Protein AF-A0AB39V182-F1 (afdb_monomer_lite)

Secondary structure (DSSP, 8-state):
-PPPS-----B-S-EEEEEETTEEEEEPPBSHHHHHHHHHTTS-HHHHHHHHHHHHHHHHHHHHHHHHHHHHHHHHHHHHHHHHHTSSS-GGG-HHHHHHHHHHHHHHHHHHT-B-TTS-HHHHHHHHHHHTSHHHHHHHHHHHHTTS---THHHHHHHHHHHHHHHHHHHHHHHHHTB-TTT--BB--HHHHHHHHHHHHHHHHHHHHHHHHHHHHHH--

Structure (mmCIF, N/CA/C/O backbone):
data_AF-A0AB39V182-F1
#
_entry.id   AF-A0AB39V182-F1
#
loop_
_atom_site.group_PDB
_atom_site.id
_atom_site.type_symbol
_atom_site.label_atom_id
_atom_site.label_alt_id
_atom_site.label_comp_id
_atom_site.label_asym_id
_atom_site.label_entity_id
_atom_site.label_seq_id
_atom_site.pdbx_PDB_ins_code
_atom_site.Cartn_x
_atom_site.Cartn_y
_atom_site.Cartn_z
_atom_site.occupancy
_atom_site.B_iso_or_equiv
_atom_site.auth_seq_id
_atom_site.auth_comp_id
_atom_site.auth_asym_id
_atom_site.auth_atom_id
_atom_site.pdbx_PDB_model_num
ATOM 1 N N . MET A 1 1 ? -32.550 -13.165 37.105 1.00 46.97 1 MET A N 1
ATOM 2 C CA . MET A 1 1 ? -31.878 -12.948 35.801 1.00 46.97 1 MET A CA 1
ATOM 3 C C . MET A 1 1 ? -31.467 -11.484 35.694 1.00 46.97 1 MET A C 1
ATOM 5 O O . MET A 1 1 ? -32.313 -10.627 35.919 1.00 46.97 1 MET A O 1
ATOM 9 N N . LYS A 1 2 ? -30.192 -11.169 35.420 1.00 60.31 2 LYS A N 1
ATOM 10 C CA . LYS A 1 2 ? -29.789 -9.779 35.131 1.00 60.31 2 LYS A CA 1
ATOM 11 C C . LYS A 1 2 ? -30.464 -9.359 33.819 1.00 60.31 2 LYS A C 1
ATOM 13 O O . LYS A 1 2 ? -30.220 -9.988 32.796 1.00 60.31 2 LYS A O 1
ATOM 18 N N . LYS A 1 3 ? -31.340 -8.349 33.864 1.00 80.19 3 LYS A N 1
ATOM 19 C CA . LYS A 1 3 ? -31.967 -7.769 32.665 1.00 80.19 3 LYS A CA 1
ATOM 20 C C . LYS A 1 3 ? -30.887 -7.153 31.767 1.00 80.19 3 LYS A C 1
ATOM 22 O O . LYS A 1 3 ? -29.940 -6.552 32.281 1.00 80.19 3 LYS A O 1
ATOM 27 N N . ALA A 1 4 ? -31.036 -7.299 30.449 1.00 78.31 4 ALA A N 1
ATOM 28 C CA . ALA A 1 4 ? -30.226 -6.568 29.478 1.00 78.31 4 ALA A CA 1
ATOM 29 C C . ALA A 1 4 ? -30.393 -5.059 29.718 1.00 78.31 4 ALA A C 1
ATOM 31 O O . ALA A 1 4 ? -31.512 -4.596 29.939 1.00 78.31 4 ALA A O 1
ATOM 32 N N . ARG A 1 5 ? -29.283 -4.310 29.731 1.00 85.25 5 ARG A N 1
ATOM 33 C CA . ARG A 1 5 ? -29.318 -2.855 29.964 1.00 85.25 5 ARG A CA 1
ATOM 34 C C . ARG A 1 5 ? -29.591 -2.054 28.692 1.00 85.25 5 ARG A C 1
ATOM 36 O O . ARG A 1 5 ? -30.197 -0.997 28.785 1.00 85.25 5 ARG A O 1
ATOM 43 N N . ALA A 1 6 ? -29.203 -2.593 27.538 1.00 88.88 6 ALA A N 1
ATOM 44 C CA . ALA A 1 6 ? -29.490 -2.055 26.216 1.00 88.88 6 ALA A CA 1
ATOM 45 C C . ALA A 1 6 ? -29.483 -3.189 25.176 1.00 88.88 6 ALA A C 1
ATOM 47 O O . ALA A 1 6 ? -28.882 -4.241 25.408 1.00 88.88 6 ALA A O 1
ATOM 48 N N . ILE A 1 7 ? -30.157 -2.975 24.043 1.00 90.25 7 ILE A N 1
ATOM 49 C CA . ILE A 1 7 ? -30.186 -3.893 22.898 1.00 90.25 7 ILE A CA 1
ATOM 50 C C . ILE A 1 7 ? -29.790 -3.090 21.661 1.00 90.25 7 ILE A C 1
ATOM 52 O O . ILE A 1 7 ? -30.497 -2.160 21.285 1.00 90.25 7 ILE A O 1
ATOM 56 N N . VAL A 1 8 ? -28.685 -3.474 21.022 1.00 91.75 8 VAL A N 1
ATOM 57 C CA . VAL A 1 8 ? -28.223 -2.888 19.758 1.00 91.75 8 VAL A CA 1
ATOM 58 C C . VAL A 1 8 ? -28.256 -3.972 18.690 1.00 91.75 8 VAL A C 1
ATOM 60 O O . VAL A 1 8 ? -27.752 -5.076 18.900 1.00 91.75 8 VAL A O 1
ATOM 63 N N . ARG A 1 9 ? -28.873 -3.681 17.540 1.00 91.06 9 ARG A N 1
ATOM 64 C CA . ARG A 1 9 ? -28.898 -4.610 16.403 1.00 91.06 9 ARG A CA 1
ATOM 65 C C . ARG A 1 9 ? -27.584 -4.501 15.640 1.00 91.06 9 ARG A C 1
ATOM 67 O O . ARG A 1 9 ? -27.285 -3.442 15.096 1.00 91.06 9 ARG A O 1
ATOM 74 N N . VAL A 1 10 ? -26.842 -5.602 15.557 1.00 92.19 10 VAL A N 1
ATOM 75 C CA . VAL A 1 10 ? -25.534 -5.648 14.894 1.00 92.19 10 VAL A CA 1
ATOM 76 C C . VAL A 1 10 ? -25.562 -6.604 13.714 1.00 92.19 10 VAL A C 1
ATOM 78 O O . VAL A 1 10 ? -26.177 -7.666 13.778 1.00 92.19 10 VAL A O 1
ATOM 81 N N . ARG A 1 11 ? -24.866 -6.215 12.647 1.00 91.69 11 ARG A N 1
ATOM 82 C CA . A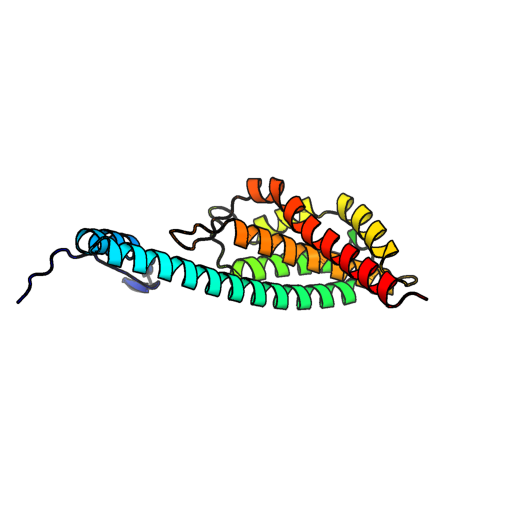RG A 1 11 ? -24.525 -7.067 11.512 1.00 91.69 11 ARG A CA 1
ATOM 83 C C . ARG A 1 11 ? -23.025 -6.964 11.276 1.00 91.69 11 ARG A C 1
ATOM 85 O O . ARG A 1 11 ? -22.531 -5.877 10.987 1.00 91.69 11 ARG A O 1
ATOM 92 N N . SER A 1 12 ? -22.319 -8.078 11.424 1.00 83.00 12 SER A N 1
ATOM 93 C CA . SER A 1 12 ? -20.852 -8.102 11.350 1.00 83.00 12 SER A CA 1
ATOM 94 C C . SER A 1 12 ? -20.307 -8.326 9.940 1.00 83.00 12 SER A C 1
ATOM 96 O O . SER A 1 12 ? -19.165 -7.970 9.679 1.00 83.00 12 SER A O 1
ATOM 98 N N . VAL A 1 13 ? -21.104 -8.904 9.040 1.00 85.69 13 VAL A N 1
ATOM 99 C CA . VAL A 1 13 ? -20.715 -9.233 7.660 1.00 85.69 13 VAL A CA 1
ATOM 100 C C . VAL A 1 13 ? -21.790 -8.771 6.682 1.00 85.69 13 VAL A C 1
ATOM 102 O O . VAL A 1 13 ? -22.934 -8.551 7.079 1.00 85.69 13 VAL A O 1
ATOM 105 N N . GLU A 1 14 ? -21.423 -8.591 5.416 1.00 86.19 14 GLU A N 1
ATOM 106 C CA . GLU A 1 14 ? -22.413 -8.388 4.359 1.00 86.19 14 GLU A CA 1
ATOM 107 C C . GLU A 1 14 ? -23.328 -9.610 4.260 1.00 86.19 14 GLU A C 1
ATOM 109 O O . GLU A 1 14 ? -22.876 -10.749 4.373 1.00 86.19 14 GLU A O 1
ATOM 114 N N . GLU A 1 15 ? -24.621 -9.369 4.072 1.00 85.06 15 GLU A N 1
ATOM 115 C CA . GLU A 1 15 ? -25.618 -10.430 3.953 1.00 85.06 15 GLU A CA 1
ATOM 116 C C . GLU A 1 15 ? -26.446 -10.197 2.693 1.00 85.06 15 GLU A C 1
ATOM 118 O O . GLU A 1 15 ? -26.964 -9.098 2.480 1.00 85.06 15 GLU A O 1
ATOM 123 N N . LEU A 1 16 ? -26.547 -11.230 1.861 1.00 86.62 16 LEU A N 1
ATOM 124 C CA . LEU A 1 16 ? -27.407 -11.243 0.686 1.00 86.62 16 LEU A CA 1
ATOM 125 C C . LEU A 1 16 ? -28.753 -11.822 1.090 1.00 86.62 16 LEU A C 1
ATOM 127 O O . LEU A 1 16 ? -28.821 -12.977 1.508 1.00 86.62 16 LEU A O 1
ATOM 131 N N . ILE A 1 17 ? -29.807 -11.026 0.956 1.00 88.88 17 ILE A N 1
ATOM 132 C CA . ILE A 1 17 ? -31.167 -11.472 1.250 1.00 88.88 17 ILE A CA 1
ATOM 133 C C . ILE A 1 17 ? -31.994 -11.365 -0.021 1.00 88.88 17 ILE A C 1
ATOM 135 O O . ILE A 1 17 ? -32.004 -10.321 -0.671 1.00 88.88 17 ILE A O 1
ATOM 139 N N . GLU A 1 18 ? -32.666 -12.454 -0.372 1.00 86.12 18 GLU A N 1
ATOM 140 C CA . GLU A 1 18 ? -33.676 -12.465 -1.424 1.00 86.12 18 GLU A CA 1
ATOM 141 C C . GLU A 1 18 ? -34.986 -11.940 -0.830 1.00 86.12 18 GLU A C 1
ATOM 143 O O . GLU A 1 18 ? -35.470 -12.466 0.175 1.00 86.12 18 GLU A O 1
ATOM 148 N N . ILE A 1 19 ? -35.481 -10.833 -1.380 1.00 86.44 19 ILE A N 1
ATOM 149 C CA . ILE A 1 19 ? -36.689 -10.143 -0.902 1.00 86.44 19 ILE A CA 1
ATOM 150 C C . ILE A 1 19 ? -37.919 -10.476 -1.751 1.00 86.44 19 ILE A C 1
ATOM 152 O O . ILE A 1 19 ? -39.028 -10.415 -1.228 1.00 86.44 19 ILE A O 1
ATOM 156 N N . ASP A 1 20 ? -37.709 -10.864 -3.011 1.00 87.56 20 ASP A N 1
ATOM 157 C CA . ASP A 1 20 ? -38.719 -11.358 -3.951 1.00 87.56 20 ASP A CA 1
ATOM 158 C C . ASP A 1 20 ? -38.042 -12.268 -4.998 1.00 87.56 20 ASP A C 1
ATOM 160 O O . ASP A 1 20 ? -36.808 -12.321 -5.044 1.00 87.56 20 ASP A O 1
ATOM 164 N N . GLU A 1 21 ? -38.810 -12.976 -5.833 1.00 82.50 21 GLU A N 1
ATOM 165 C CA . GLU A 1 21 ? -38.279 -13.873 -6.876 1.00 82.50 21 GLU A CA 1
ATOM 166 C C . GLU A 1 21 ? -37.256 -13.155 -7.773 1.00 82.50 21 GLU A C 1
ATOM 168 O O . GLU A 1 21 ? -37.592 -12.347 -8.640 1.00 82.50 21 GLU A O 1
ATOM 173 N N . GLY A 1 22 ? -35.973 -13.473 -7.576 1.00 78.50 22 GLY A N 1
ATOM 174 C CA . GLY A 1 22 ? -34.869 -12.897 -8.345 1.00 78.50 22 GLY A CA 1
ATOM 175 C C . GLY A 1 22 ? -34.378 -11.522 -7.875 1.00 78.50 22 GLY A C 1
ATOM 176 O O . GLY A 1 22 ? -33.357 -11.055 -8.390 1.00 78.50 22 GLY A O 1
ATOM 177 N N . GLU A 1 23 ? -35.010 -10.893 -6.879 1.00 84.25 23 GLU A N 1
ATOM 178 C CA . GLU A 1 23 ? -34.560 -9.617 -6.314 1.00 84.25 23 GLU A CA 1
ATOM 179 C C . GLU A 1 23 ? -33.754 -9.835 -5.026 1.00 84.25 23 GLU A C 1
ATOM 181 O O . GLU A 1 23 ? -34.262 -10.260 -3.985 1.00 84.25 23 GLU A O 1
ATOM 186 N N . ARG A 1 24 ? -32.453 -9.527 -5.095 1.00 85.75 24 ARG A N 1
ATOM 187 C CA . ARG A 1 24 ? -31.512 -9.675 -3.977 1.00 85.75 24 ARG A CA 1
ATOM 188 C C . ARG A 1 24 ? -31.016 -8.323 -3.499 1.00 85.75 24 ARG A C 1
ATOM 190 O O . ARG A 1 24 ? -30.520 -7.520 -4.285 1.00 85.75 24 ARG A O 1
ATOM 197 N N . VAL A 1 25 ? -31.053 -8.118 -2.188 1.00 87.81 25 VAL A N 1
ATOM 198 C CA . VAL A 1 25 ? -30.520 -6.924 -1.531 1.00 87.81 25 VAL A CA 1
ATOM 199 C C . VAL A 1 25 ? -29.265 -7.278 -0.742 1.00 87.81 25 VAL A C 1
ATOM 201 O O . VAL A 1 25 ? -29.252 -8.218 0.054 1.00 87.81 25 VAL A O 1
ATOM 204 N N . VAL A 1 26 ? -28.210 -6.484 -0.943 1.00 87.69 26 VAL A N 1
ATOM 205 C CA . VAL A 1 26 ? -26.989 -6.526 -0.131 1.00 87.69 26 VAL A CA 1
ATOM 206 C C . VAL A 1 26 ? -27.198 -5.660 1.102 1.00 87.69 26 VAL A C 1
ATOM 208 O O . VAL A 1 26 ? -27.330 -4.437 1.016 1.00 87.69 26 VAL A O 1
ATOM 211 N N . LEU A 1 27 ? -27.182 -6.279 2.273 1.00 87.12 27 LEU A N 1
ATOM 212 C CA . LEU A 1 27 ? -27.232 -5.563 3.534 1.00 87.12 27 LEU A CA 1
ATOM 213 C C . LEU A 1 27 ? -25.826 -5.402 4.111 1.00 87.12 27 LEU A C 1
ATOM 215 O O . LEU A 1 27 ? -25.172 -6.375 4.483 1.00 87.12 27 LEU A O 1
ATOM 219 N N . LYS A 1 28 ? -25.385 -4.145 4.220 1.00 86.44 28 LYS A N 1
ATOM 220 C CA . LYS A 1 28 ? -24.055 -3.776 4.722 1.00 86.44 28 LYS A CA 1
ATOM 221 C C . LYS A 1 28 ? -23.913 -4.001 6.239 1.00 86.44 28 LYS A C 1
ATOM 223 O O . LYS A 1 28 ? -24.912 -3.877 6.967 1.00 86.44 28 LYS A O 1
ATOM 228 N N . PRO A 1 29 ? -22.692 -4.288 6.736 1.00 88.06 29 PRO A N 1
ATOM 229 C CA . PRO A 1 29 ? -22.386 -4.321 8.163 1.00 88.06 29 PRO A CA 1
ATOM 230 C C . PRO A 1 29 ? -22.851 -3.050 8.881 1.00 88.06 29 PRO A C 1
ATOM 232 O O . PRO A 1 29 ? -22.779 -1.954 8.326 1.00 88.06 29 PRO A O 1
ATOM 235 N N . LYS A 1 30 ? -23.346 -3.188 10.115 1.00 89.69 30 LYS A N 1
ATOM 236 C CA . LYS A 1 30 ? -23.815 -2.053 10.927 1.00 89.69 30 LYS A CA 1
ATOM 237 C C . LYS A 1 30 ? -23.838 -2.362 12.420 1.00 89.69 30 LYS A C 1
ATOM 239 O O . LYS A 1 30 ? -23.878 -3.523 12.821 1.00 89.69 30 LYS A O 1
ATOM 244 N N . GLY A 1 31 ? -23.892 -1.316 13.243 1.00 88.88 31 GLY A N 1
ATOM 245 C CA . GLY A 1 31 ? -24.218 -1.404 14.673 1.00 88.88 31 GLY A CA 1
ATOM 246 C C . GLY A 1 31 ? -23.076 -1.832 15.599 1.00 88.88 31 GLY A C 1
ATOM 247 O O . GLY A 1 31 ? -23.236 -1.759 16.812 1.00 88.88 31 GLY A O 1
ATOM 248 N N . ALA A 1 32 ? -21.917 -2.244 15.073 1.00 88.62 32 ALA A N 1
ATOM 249 C CA . ALA A 1 32 ? -20.774 -2.642 15.901 1.00 88.62 32 ALA A CA 1
ATOM 250 C C . ALA A 1 32 ? -20.209 -1.470 16.726 1.00 88.62 32 ALA A C 1
ATOM 252 O O . ALA A 1 32 ? -19.952 -1.624 17.919 1.00 88.62 32 ALA A O 1
ATOM 253 N N . GLU A 1 33 ? -20.074 -0.288 16.116 1.00 87.19 33 GLU A N 1
ATOM 254 C CA . GLU A 1 33 ? -19.635 0.924 16.819 1.00 87.19 33 GLU A CA 1
ATOM 255 C C . GLU A 1 33 ? -20.651 1.353 17.887 1.00 87.19 33 GLU A C 1
ATOM 257 O O . GLU A 1 33 ? -20.281 1.640 19.024 1.00 87.19 33 GLU A O 1
ATOM 262 N N . GLU A 1 34 ? -21.942 1.340 17.548 1.00 90.38 34 GLU A N 1
ATOM 263 C CA . GLU A 1 34 ? -23.019 1.682 18.479 1.00 90.38 34 GLU A CA 1
ATOM 264 C C . GLU A 1 34 ? -23.049 0.720 19.674 1.00 90.38 34 GLU A C 1
ATOM 266 O O . GLU A 1 34 ? -23.142 1.158 20.821 1.00 90.38 34 GLU A O 1
ATOM 271 N N . LEU A 1 35 ? -22.860 -0.583 19.433 1.00 91.12 35 LEU A N 1
ATOM 272 C CA . LEU A 1 35 ? -22.747 -1.586 20.489 1.00 91.12 35 LEU A CA 1
ATOM 273 C C . LEU A 1 35 ? -21.530 -1.329 21.385 1.00 91.12 35 LEU A C 1
ATOM 275 O O . LEU A 1 35 ? -21.637 -1.450 22.608 1.00 91.12 35 LEU A O 1
ATOM 279 N N . LEU A 1 36 ? -20.380 -0.970 20.808 1.00 90.00 36 LEU A N 1
ATOM 280 C CA . LEU A 1 36 ? -19.180 -0.635 21.575 1.00 90.00 36 LEU A CA 1
ATOM 281 C C . LEU A 1 36 ? -19.408 0.607 22.447 1.00 90.00 36 LEU A C 1
ATOM 283 O O . LEU A 1 36 ? -19.109 0.580 23.642 1.00 90.00 36 LEU A O 1
ATOM 287 N N . ARG A 1 37 ? -19.998 1.668 21.880 1.00 89.94 37 ARG A N 1
ATOM 288 C CA . ARG A 1 37 ? -20.347 2.901 22.605 1.00 89.94 37 ARG A CA 1
ATOM 289 C C . ARG A 1 37 ? -21.323 2.628 23.744 1.00 89.94 37 ARG A C 1
ATOM 291 O O . ARG A 1 37 ? -21.129 3.134 24.848 1.00 89.94 37 ARG A O 1
ATOM 298 N N . GLU A 1 38 ? -22.335 1.800 23.508 1.00 92.19 38 GLU A N 1
ATOM 299 C CA . GLU A 1 38 ? -23.305 1.421 24.534 1.00 92.19 38 GLU A CA 1
ATOM 300 C C . GLU A 1 38 ? -22.664 0.566 25.632 1.00 92.19 38 GLU A C 1
ATOM 302 O O . GLU A 1 38 ? -22.918 0.765 26.818 1.00 92.19 38 GLU A O 1
ATOM 307 N N . THR A 1 39 ? -21.751 -0.330 25.255 1.00 90.56 39 THR A N 1
ATOM 308 C CA . THR A 1 39 ? -20.970 -1.133 26.203 1.00 90.56 39 THR A CA 1
ATOM 309 C C . THR A 1 39 ? -20.117 -0.239 27.105 1.00 90.56 39 THR A C 1
ATOM 311 O O . THR A 1 39 ? -20.088 -0.446 28.320 1.00 90.56 39 THR A O 1
ATOM 314 N N . TYR A 1 40 ? -19.469 0.792 26.553 1.00 91.62 40 TYR A N 1
ATOM 315 C CA . TYR A 1 40 ? -18.629 1.713 27.325 1.00 91.62 40 TYR A CA 1
ATOM 316 C C . TYR A 1 40 ? -19.396 2.438 28.436 1.00 91.62 40 TYR A C 1
ATOM 318 O O . TYR A 1 40 ? -18.840 2.603 29.519 1.00 91.62 40 TYR A O 1
ATOM 326 N N . LYS A 1 41 ? -20.687 2.753 28.262 1.00 91.94 41 LYS A N 1
ATOM 327 C CA . LYS A 1 41 ? -21.512 3.390 29.314 1.00 91.94 41 LYS A CA 1
ATOM 328 C C . LYS A 1 41 ? -21.604 2.580 30.612 1.00 91.94 41 LYS A C 1
ATOM 330 O O . LYS A 1 41 ? -21.877 3.144 31.668 1.00 91.94 41 LYS A O 1
ATOM 335 N N . TYR A 1 42 ? -21.391 1.266 30.548 1.00 90.62 42 TYR A N 1
ATOM 336 C CA . TYR A 1 42 ? -21.544 0.357 31.690 1.00 90.62 42 TYR A CA 1
ATOM 337 C C . TYR A 1 42 ? -20.233 -0.293 32.148 1.00 90.62 42 TYR A C 1
ATOM 339 O O . TYR A 1 42 ? -20.233 -1.094 33.086 1.00 90.62 42 TYR A O 1
ATOM 347 N N . VAL A 1 43 ? -19.115 0.033 31.500 1.00 90.94 43 VAL A N 1
ATOM 348 C CA . VAL A 1 43 ? -17.787 -0.509 31.801 1.00 90.94 43 VAL A CA 1
ATOM 349 C C . VAL A 1 43 ? -16.972 0.549 32.546 1.00 90.94 43 VAL A C 1
ATOM 351 O O . VAL A 1 43 ? -16.994 1.718 32.180 1.00 90.94 43 VAL A O 1
ATOM 354 N N . SER A 1 44 ? -16.242 0.152 33.595 1.00 93.81 44 SER A N 1
ATOM 355 C CA . SER A 1 44 ? -15.389 1.080 34.350 1.00 93.81 44 SER A CA 1
ATOM 356 C C . SER A 1 44 ? -14.286 1.689 33.477 1.00 93.81 44 SER A C 1
ATOM 358 O O . SER A 1 44 ? -13.789 1.037 32.557 1.00 93.81 44 SER A O 1
ATOM 360 N N . GLU A 1 45 ? -13.841 2.904 33.805 1.00 90.81 45 GLU A N 1
ATOM 361 C CA . GLU A 1 45 ? -12.811 3.626 33.039 1.00 90.81 45 GLU A CA 1
ATOM 362 C C . GLU A 1 45 ? -11.535 2.801 32.821 1.00 90.81 45 GLU A C 1
ATOM 364 O O . GLU A 1 45 ? -11.015 2.735 31.709 1.00 90.81 45 GLU A O 1
ATOM 369 N N . GLY A 1 46 ? -11.066 2.080 33.848 1.00 92.00 46 GLY A N 1
ATOM 370 C CA . GLY A 1 46 ? -9.888 1.213 33.732 1.00 92.00 46 GLY A CA 1
ATOM 371 C C . GLY A 1 46 ? -10.033 0.126 32.658 1.00 92.00 46 GLY A C 1
ATOM 372 O O . GLY A 1 46 ? -9.088 -0.147 31.918 1.00 92.00 46 GLY A O 1
ATOM 373 N N . LYS A 1 47 ? -11.229 -0.457 32.512 1.00 93.00 47 LYS A N 1
ATOM 374 C CA . LYS A 1 47 ? -11.520 -1.463 31.481 1.00 93.00 47 LYS A CA 1
ATOM 375 C C . LYS A 1 47 ? -11.690 -0.829 30.099 1.00 93.00 47 LYS A C 1
ATOM 377 O O . LYS A 1 47 ? -11.195 -1.393 29.130 1.00 93.00 47 LYS A O 1
ATOM 382 N N . GLN A 1 48 ? -12.320 0.346 30.001 1.00 91.19 48 GLN A N 1
ATOM 383 C CA . GLN A 1 48 ? -12.397 1.091 28.736 1.00 91.19 48 GLN A CA 1
ATOM 384 C C . GLN A 1 48 ? -10.995 1.429 28.210 1.00 91.19 48 GLN A C 1
ATOM 386 O O . GLN A 1 48 ? -10.698 1.211 27.037 1.00 91.19 48 GLN A O 1
ATOM 391 N N . ASN A 1 49 ? -10.103 1.886 29.092 1.00 90.75 49 ASN A N 1
ATOM 392 C CA . ASN A 1 49 ? -8.716 2.190 28.745 1.00 90.75 49 ASN A CA 1
ATOM 393 C C . ASN A 1 49 ? -7.943 0.943 28.296 1.00 90.75 49 ASN A C 1
ATOM 395 O O . ASN A 1 49 ? -7.164 1.020 27.347 1.00 90.75 49 ASN A O 1
ATOM 399 N N . ALA A 1 50 ? -8.169 -0.208 28.935 1.00 90.69 50 ALA A N 1
ATOM 400 C CA . ALA A 1 50 ? -7.571 -1.472 28.508 1.00 90.69 50 ALA A CA 1
ATOM 401 C C . ALA A 1 50 ? -8.045 -1.895 27.105 1.00 90.69 50 ALA A C 1
ATOM 403 O O . ALA A 1 50 ? -7.216 -2.280 26.283 1.00 90.69 50 ALA A O 1
ATOM 404 N N . ILE A 1 51 ? -9.344 -1.761 26.803 1.00 90.06 51 ILE A N 1
ATOM 405 C CA . ILE A 1 51 ? -9.908 -2.078 25.478 1.00 90.06 51 ILE A CA 1
ATOM 406 C C . ILE A 1 51 ? -9.322 -1.158 24.402 1.00 90.06 51 ILE A C 1
ATOM 408 O O . ILE A 1 51 ? -8.821 -1.657 23.398 1.00 90.06 51 ILE A O 1
ATOM 412 N N . LYS A 1 52 ? -9.298 0.164 24.629 1.00 89.06 52 LYS A N 1
ATOM 413 C CA . LYS A 1 52 ? -8.702 1.129 23.686 1.00 89.06 52 LYS A CA 1
ATOM 414 C C . LYS A 1 52 ? -7.229 0.819 23.406 1.00 89.06 52 LYS A C 1
ATOM 416 O O . LYS A 1 52 ? -6.799 0.827 22.258 1.00 89.06 52 LYS A O 1
ATOM 421 N N . LYS A 1 53 ? -6.449 0.493 24.444 1.00 89.44 53 LYS A N 1
ATOM 422 C CA . LYS A 1 53 ? -5.042 0.092 24.277 1.00 89.44 53 LYS A CA 1
ATOM 423 C C . LYS A 1 53 ? -4.904 -1.190 23.458 1.00 89.44 53 LYS A C 1
ATOM 425 O O . LYS A 1 53 ? -4.068 -1.234 22.564 1.00 89.44 53 LYS A O 1
ATOM 430 N N . ALA A 1 54 ? -5.724 -2.204 23.733 1.00 90.00 54 ALA A N 1
ATOM 431 C CA . ALA A 1 54 ? -5.721 -3.442 22.960 1.00 90.00 54 ALA A CA 1
ATOM 432 C C . ALA A 1 54 ? -6.075 -3.194 21.484 1.00 90.00 54 ALA A C 1
ATOM 434 O O . ALA A 1 54 ? -5.400 -3.722 20.608 1.00 90.00 54 ALA A O 1
ATOM 435 N N . GLN A 1 55 ? -7.066 -2.340 21.200 1.00 89.00 55 GLN A N 1
ATOM 436 C CA . GLN A 1 55 ? -7.432 -1.946 19.833 1.00 89.00 55 GLN A CA 1
ATOM 437 C C . GLN A 1 55 ? -6.270 -1.276 19.095 1.00 89.00 55 GLN A C 1
ATOM 439 O O . GLN A 1 55 ? -5.993 -1.639 17.957 1.00 89.00 55 GLN A O 1
ATOM 444 N N . ILE A 1 56 ? -5.547 -0.362 19.751 1.00 89.81 56 ILE A N 1
ATOM 445 C CA . ILE A 1 56 ? -4.368 0.293 19.163 1.00 89.81 56 ILE A CA 1
ATOM 446 C C . ILE A 1 56 ? -3.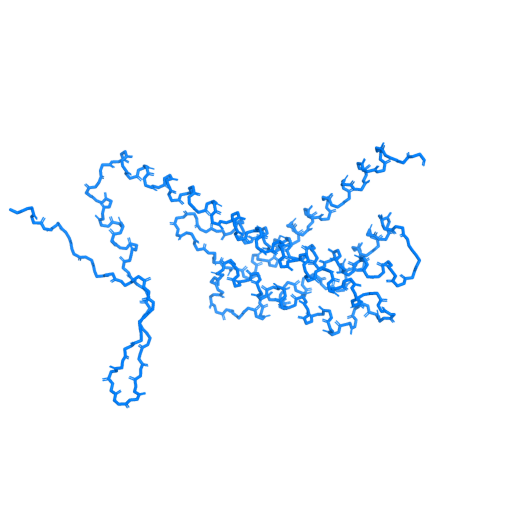269 -0.726 18.842 1.00 89.81 56 ILE A C 1
ATOM 448 O O . ILE A 1 56 ? -2.655 -0.636 17.783 1.00 89.81 56 ILE A O 1
ATOM 452 N N . VAL A 1 57 ? -3.006 -1.688 19.732 1.00 91.56 57 VAL A N 1
ATOM 453 C CA . VAL A 1 57 ? -2.000 -2.739 19.490 1.00 91.56 57 VAL A CA 1
ATOM 454 C C . VAL A 1 57 ? -2.411 -3.615 18.307 1.00 91.56 57 VAL A C 1
ATOM 456 O O . VAL A 1 57 ? -1.645 -3.755 17.364 1.00 91.56 57 VAL A O 1
ATOM 459 N N . ILE A 1 58 ? -3.653 -4.103 18.296 1.00 91.88 58 ILE A N 1
ATOM 460 C CA . ILE A 1 58 ? -4.184 -4.924 17.198 1.00 91.88 58 ILE A CA 1
ATOM 461 C C . ILE A 1 58 ? -4.146 -4.162 15.866 1.00 91.88 58 ILE A C 1
ATOM 463 O O . ILE A 1 58 ? -3.832 -4.742 14.827 1.00 91.88 58 ILE A O 1
ATOM 467 N N . LEU A 1 59 ? -4.456 -2.861 15.877 1.00 92.31 59 LEU A N 1
ATOM 468 C CA . LEU A 1 59 ? -4.380 -2.021 14.685 1.00 92.31 59 LEU A CA 1
ATOM 469 C C . LEU A 1 59 ? -2.943 -1.910 14.167 1.00 92.31 59 LEU A C 1
ATOM 471 O O . LEU A 1 59 ? -2.732 -2.024 12.962 1.00 92.31 59 LEU A O 1
ATOM 475 N N . LYS A 1 60 ? -1.960 -1.724 15.055 1.00 92.19 60 LYS A N 1
ATOM 476 C CA . LYS A 1 60 ? -0.540 -1.690 14.679 1.00 92.19 60 LYS A CA 1
ATOM 477 C C . LYS A 1 60 ? -0.099 -3.005 14.048 1.00 92.19 60 LYS A C 1
ATOM 479 O O . LYS A 1 60 ? 0.412 -2.974 12.934 1.00 92.19 60 LYS A O 1
ATOM 484 N N . ASP A 1 61 ? -0.387 -4.136 14.688 1.00 94.56 61 ASP A N 1
ATOM 485 C CA . ASP A 1 61 ? -0.026 -5.463 14.170 1.00 94.56 61 ASP A CA 1
ATOM 486 C C . ASP A 1 61 ? -0.654 -5.712 12.788 1.00 94.56 61 ASP A C 1
ATOM 488 O O . ASP A 1 61 ? -0.012 -6.219 11.866 1.00 94.56 61 ASP A O 1
ATOM 492 N N . ARG A 1 62 ? -1.916 -5.295 12.609 1.00 93.94 62 ARG A N 1
ATOM 493 C CA . ARG A 1 62 ? -2.616 -5.367 11.321 1.00 93.94 62 ARG A CA 1
ATOM 494 C C . ARG A 1 62 ? -1.945 -4.498 10.256 1.00 93.94 62 ARG A C 1
ATOM 496 O O . ARG A 1 62 ? -1.774 -4.965 9.132 1.00 93.94 62 ARG A O 1
ATOM 503 N N . LEU A 1 63 ? -1.587 -3.256 10.579 1.00 95.06 63 LEU A N 1
ATOM 504 C CA . LEU A 1 63 ? -0.919 -2.347 9.642 1.00 95.06 63 LEU A CA 1
ATOM 505 C C . LEU A 1 63 ? 0.482 -2.838 9.277 1.00 95.06 63 LEU A C 1
ATOM 507 O O . LEU A 1 63 ? 0.880 -2.712 8.125 1.00 95.06 63 LEU A O 1
ATOM 511 N N . GLU A 1 64 ? 1.216 -3.431 10.216 1.00 95.31 64 GLU A N 1
ATOM 512 C CA . GLU A 1 64 ? 2.515 -4.051 9.945 1.00 95.31 64 GLU A CA 1
ATOM 513 C C . GLU A 1 64 ? 2.383 -5.258 9.011 1.00 95.31 64 GLU A C 1
ATOM 515 O O . GLU A 1 64 ? 3.155 -5.388 8.057 1.00 95.31 64 GLU A O 1
ATOM 520 N N . ALA A 1 65 ? 1.371 -6.105 9.220 1.00 97.00 65 ALA A N 1
ATOM 521 C CA . ALA A 1 65 ? 1.077 -7.218 8.321 1.00 97.00 65 ALA A CA 1
ATOM 522 C C . ALA A 1 65 ? 0.715 -6.733 6.905 1.00 97.00 65 ALA A C 1
ATOM 524 O O . ALA A 1 65 ? 1.273 -7.233 5.927 1.00 97.00 65 ALA A O 1
ATOM 525 N N . MET A 1 66 ? -0.147 -5.715 6.793 1.00 97.12 66 MET A N 1
ATOM 526 C CA . MET A 1 66 ? -0.497 -5.078 5.515 1.00 97.12 66 MET A CA 1
ATOM 527 C C . MET A 1 66 ? 0.723 -4.454 4.834 1.00 97.12 66 MET A C 1
ATOM 529 O O . MET A 1 66 ? 0.917 -4.628 3.635 1.00 97.12 66 MET A O 1
ATOM 533 N N . ALA A 1 67 ? 1.581 -3.768 5.591 1.00 97.06 67 ALA A N 1
ATOM 534 C CA . ALA A 1 67 ? 2.799 -3.159 5.069 1.00 97.06 67 ALA A CA 1
ATOM 535 C C . ALA A 1 67 ? 3.774 -4.205 4.524 1.00 97.06 67 ALA A C 1
ATOM 537 O O . ALA A 1 67 ? 4.385 -3.994 3.475 1.00 97.06 67 ALA A O 1
ATOM 538 N N . LYS A 1 68 ? 3.897 -5.346 5.209 1.00 98.12 68 LYS A N 1
ATOM 539 C CA . LYS A 1 68 ? 4.705 -6.475 4.749 1.00 98.12 68 LYS A CA 1
ATOM 540 C C . LYS A 1 68 ? 4.160 -7.050 3.442 1.00 98.12 68 LYS A C 1
ATOM 542 O O . LYS A 1 68 ? 4.917 -7.186 2.486 1.00 98.12 68 LYS A O 1
ATOM 547 N N . GLU A 1 69 ? 2.859 -7.318 3.375 1.00 98.25 69 GLU A N 1
ATOM 548 C CA . GLU A 1 69 ? 2.207 -7.838 2.167 1.00 98.25 69 GLU A CA 1
ATOM 549 C C . GLU A 1 69 ? 2.319 -6.855 0.988 1.00 98.25 69 GLU A C 1
ATOM 551 O O . GLU A 1 69 ? 2.676 -7.240 -0.128 1.00 98.25 69 GLU A O 1
ATOM 556 N N . ALA A 1 70 ? 2.118 -5.559 1.243 1.00 98.12 70 ALA A N 1
ATOM 557 C CA . ALA A 1 70 ? 2.296 -4.502 0.252 1.00 98.12 70 ALA A CA 1
ATOM 558 C C . ALA A 1 70 ? 3.749 -4.407 -0.236 1.00 98.12 70 ALA A C 1
ATOM 560 O O . ALA A 1 70 ? 3.984 -4.198 -1.428 1.00 98.12 70 ALA A O 1
ATOM 561 N N . ASN A 1 71 ? 4.734 -4.591 0.646 1.00 97.69 71 ASN A N 1
ATOM 562 C CA . ASN A 1 71 ? 6.146 -4.629 0.272 1.00 97.69 71 ASN A CA 1
ATOM 563 C C . ASN A 1 71 ? 6.482 -5.863 -0.582 1.00 97.69 71 ASN A C 1
ATOM 565 O O . ASN A 1 71 ? 7.220 -5.738 -1.560 1.00 97.69 71 ASN A O 1
ATOM 569 N N . ASP A 1 72 ? 5.918 -7.031 -0.277 1.00 98.25 72 ASP A N 1
ATOM 570 C CA . ASP A 1 72 ? 6.111 -8.247 -1.076 1.00 98.25 72 ASP A CA 1
ATOM 571 C C . ASP A 1 72 ? 5.526 -8.082 -2.488 1.00 98.25 72 ASP A C 1
ATOM 573 O O . ASP A 1 72 ? 6.213 -8.346 -3.483 1.00 98.25 72 ASP A O 1
ATOM 577 N N . ALA A 1 73 ? 4.307 -7.541 -2.595 1.00 98.12 73 ALA A N 1
ATOM 578 C CA . ALA A 1 73 ? 3.717 -7.159 -3.877 1.00 98.12 73 ALA A CA 1
ATOM 579 C C . ALA A 1 73 ? 4.608 -6.143 -4.610 1.00 98.12 73 ALA A C 1
ATOM 581 O O . ALA A 1 73 ? 4.976 -6.351 -5.767 1.00 98.12 73 ALA A O 1
ATOM 582 N N . THR A 1 74 ? 5.036 -5.084 -3.923 1.00 97.69 74 THR A N 1
ATOM 583 C CA . THR A 1 74 ? 5.915 -4.042 -4.473 1.00 97.69 74 THR A CA 1
ATOM 584 C C . THR A 1 74 ? 7.214 -4.619 -5.031 1.00 97.69 74 THR A C 1
ATOM 586 O O . THR A 1 74 ? 7.602 -4.271 -6.144 1.00 97.69 74 THR A O 1
ATOM 589 N N . ASN A 1 75 ? 7.874 -5.533 -4.317 1.00 97.00 75 ASN A N 1
ATOM 590 C CA . ASN A 1 75 ? 9.105 -6.171 -4.786 1.00 97.00 75 ASN A CA 1
ATOM 591 C C . ASN A 1 75 ? 8.864 -7.024 -6.038 1.00 97.00 75 ASN A C 1
ATOM 593 O O . ASN A 1 75 ? 9.664 -6.973 -6.974 1.00 97.00 75 ASN A O 1
ATOM 597 N N . LYS A 1 76 ? 7.742 -7.750 -6.100 1.00 98.12 76 LYS A N 1
ATOM 598 C CA . LYS A 1 76 ? 7.339 -8.499 -7.299 1.00 98.12 76 LYS A CA 1
ATOM 599 C C . LYS A 1 76 ? 7.138 -7.568 -8.497 1.00 98.12 76 LYS A C 1
ATOM 601 O O . LYS A 1 76 ? 7.688 -7.822 -9.567 1.00 98.12 76 LYS A O 1
ATOM 606 N N . TYR A 1 77 ? 6.389 -6.481 -8.331 1.00 97.25 77 TYR A N 1
ATOM 607 C CA . TYR A 1 77 ? 6.156 -5.510 -9.404 1.00 97.25 77 TYR A CA 1
ATOM 608 C C . TYR A 1 77 ? 7.435 -4.774 -9.812 1.00 97.25 77 TYR A C 1
ATOM 610 O O . TYR A 1 77 ? 7.661 -4.568 -11.000 1.00 97.25 77 TYR A O 1
ATOM 618 N N . ALA A 1 78 ? 8.313 -4.444 -8.867 1.00 93.69 78 ALA A N 1
ATOM 619 C CA . ALA A 1 78 ? 9.620 -3.862 -9.149 1.00 93.69 78 ALA A CA 1
ATOM 620 C C . ALA A 1 78 ? 10.507 -4.803 -9.977 1.00 93.69 78 ALA A C 1
ATOM 622 O O . ALA A 1 78 ? 11.154 -4.364 -10.925 1.00 93.69 78 ALA A O 1
ATOM 623 N N . PHE A 1 79 ? 10.505 -6.101 -9.669 1.00 94.81 79 PHE A N 1
ATOM 624 C CA . PHE A 1 79 ? 11.224 -7.097 -10.462 1.00 94.81 79 PHE A CA 1
ATOM 625 C C . PHE A 1 79 ? 10.688 -7.176 -11.900 1.00 94.81 79 PHE A C 1
ATOM 627 O O . PHE A 1 79 ? 11.462 -7.136 -12.856 1.00 94.81 79 PHE A O 1
ATOM 634 N N . LEU A 1 80 ? 9.362 -7.207 -12.067 1.00 94.69 80 LEU A N 1
ATOM 635 C CA . LEU A 1 80 ? 8.727 -7.192 -13.390 1.00 94.69 80 LEU A CA 1
ATOM 636 C C . LEU A 1 80 ? 9.036 -5.898 -14.159 1.00 94.69 80 LEU A C 1
ATOM 638 O O . LEU A 1 80 ? 9.377 -5.949 -15.339 1.00 94.69 80 LEU A O 1
ATOM 642 N N . ALA A 1 81 ? 8.985 -4.748 -13.485 1.00 91.38 81 ALA A N 1
ATOM 643 C CA . ALA A 1 81 ? 9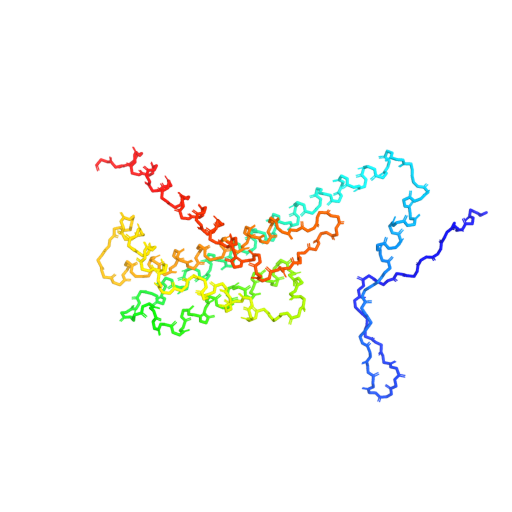.337 -3.453 -14.056 1.00 91.38 81 ALA A CA 1
ATOM 644 C C . ALA A 1 81 ? 10.795 -3.417 -14.518 1.00 91.38 81 ALA A C 1
ATOM 646 O O . ALA A 1 81 ? 11.084 -2.863 -15.576 1.00 91.38 81 ALA A O 1
ATOM 647 N N . ALA A 1 82 ? 11.704 -4.042 -13.765 1.00 89.81 82 ALA A N 1
ATOM 648 C CA . ALA A 1 82 ? 13.097 -4.156 -14.165 1.00 89.81 82 ALA A CA 1
ATOM 649 C C . ALA A 1 82 ? 13.275 -5.008 -15.425 1.00 89.81 82 ALA A C 1
ATOM 651 O O . ALA A 1 82 ? 14.036 -4.624 -16.309 1.00 89.81 82 ALA A O 1
ATOM 652 N N . GLY A 1 83 ? 12.524 -6.104 -15.553 1.00 89.75 83 GLY A N 1
ATOM 653 C CA . GLY A 1 83 ? 12.486 -6.901 -16.782 1.00 89.75 83 GLY A CA 1
ATOM 654 C C . GLY A 1 83 ? 11.963 -6.114 -17.988 1.00 89.75 83 GLY A C 1
ATOM 655 O O . GLY A 1 83 ? 12.548 -6.179 -19.065 1.00 89.75 83 GLY A O 1
ATOM 656 N N . ILE A 1 84 ? 10.908 -5.312 -17.811 1.00 87.31 84 ILE A N 1
ATOM 657 C CA . ILE A 1 84 ? 10.379 -4.442 -18.877 1.00 87.31 84 ILE A CA 1
ATOM 658 C C . ILE A 1 84 ? 11.401 -3.357 -19.246 1.00 87.31 84 ILE A C 1
ATOM 660 O O . ILE A 1 84 ? 11.685 -3.153 -20.425 1.00 87.31 84 ILE A O 1
ATOM 664 N N . GLY A 1 85 ? 11.989 -2.682 -18.256 1.00 83.81 85 GLY A N 1
ATOM 665 C CA . GLY A 1 85 ? 12.984 -1.623 -18.462 1.00 83.81 85 GLY A CA 1
ATOM 666 C C . GLY A 1 85 ? 14.326 -2.123 -19.003 1.00 83.81 85 GLY A C 1
ATOM 667 O O . GLY A 1 85 ? 15.112 -1.328 -19.506 1.00 83.81 85 GLY A O 1
ATOM 668 N N . ALA A 1 86 ? 14.582 -3.431 -18.933 1.00 84.50 86 ALA A N 1
ATOM 669 C CA . ALA A 1 86 ? 15.722 -4.087 -19.563 1.00 84.50 86 ALA A CA 1
ATOM 670 C C . ALA A 1 86 ? 15.571 -4.236 -21.089 1.00 84.50 86 ALA A C 1
ATOM 672 O O . ALA A 1 86 ? 16.509 -4.651 -21.768 1.00 84.50 86 ALA A O 1
ATOM 673 N N . THR A 1 87 ? 14.414 -3.889 -21.652 1.00 81.12 87 THR A N 1
ATOM 674 C CA . THR A 1 87 ? 14.240 -3.774 -23.103 1.00 81.12 87 THR A CA 1
ATOM 675 C C . THR A 1 87 ? 14.689 -2.387 -23.584 1.00 81.12 87 THR A C 1
ATOM 677 O O . THR A 1 87 ? 14.607 -1.419 -22.826 1.00 81.12 87 THR A O 1
ATOM 680 N N . PRO A 1 88 ? 15.156 -2.231 -24.836 1.00 70.19 88 PRO A N 1
ATOM 681 C CA . PRO A 1 88 ? 15.551 -0.936 -25.399 1.00 70.19 88 PRO A CA 1
ATOM 682 C C . PRO A 1 88 ? 14.336 -0.049 -25.749 1.00 70.19 88 PRO A C 1
ATOM 684 O O . PRO A 1 88 ? 14.327 0.622 -26.778 1.00 70.19 88 PRO A O 1
ATOM 687 N N . LEU A 1 89 ? 13.291 -0.062 -24.918 1.00 72.25 89 LEU A N 1
ATOM 688 C CA . LEU A 1 89 ? 12.120 0.797 -25.048 1.00 72.25 89 LEU A CA 1
ATOM 689 C C . LEU A 1 89 ? 12.304 2.077 -24.218 1.00 72.25 89 LEU A C 1
ATOM 691 O O . LEU A 1 89 ? 12.828 2.014 -23.100 1.00 72.25 89 LEU A O 1
ATOM 695 N N . PRO A 1 90 ? 11.851 3.242 -24.713 1.00 66.75 90 PRO A N 1
ATOM 696 C CA . PRO A 1 90 ? 11.815 4.455 -23.911 1.00 66.75 90 PRO A CA 1
ATOM 697 C C . PRO A 1 90 ? 10.911 4.254 -22.691 1.00 66.75 90 PRO A C 1
ATOM 699 O O . PRO A 1 90 ? 9.739 3.901 -22.816 1.00 66.75 90 PRO A O 1
ATOM 702 N N . PHE A 1 91 ? 11.447 4.506 -21.497 1.00 65.94 91 PHE A N 1
ATOM 703 C CA . PHE A 1 91 ? 10.704 4.356 -20.242 1.00 65.94 91 PHE A CA 1
ATOM 704 C C . PHE A 1 91 ? 9.428 5.212 -20.214 1.00 65.94 91 PHE A C 1
ATOM 706 O O . PHE A 1 91 ? 8.385 4.751 -19.758 1.00 65.94 91 PHE A O 1
ATOM 713 N N . ALA A 1 92 ? 9.518 6.443 -20.728 1.00 65.25 92 ALA A N 1
ATOM 714 C CA . ALA A 1 92 ? 8.421 7.408 -20.757 1.00 65.25 92 ALA A CA 1
ATOM 715 C C . ALA A 1 92 ? 7.242 6.972 -21.645 1.00 65.25 92 ALA A C 1
ATOM 717 O O . ALA A 1 92 ? 6.115 7.378 -21.381 1.00 65.25 92 ALA A O 1
ATOM 718 N N . ASP A 1 93 ? 7.493 6.107 -22.632 1.00 66.75 93 ASP A N 1
ATOM 719 C CA . ASP A 1 93 ? 6.496 5.659 -23.611 1.00 66.75 93 ASP A CA 1
ATOM 720 C C . ASP A 1 93 ? 6.013 4.223 -23.336 1.00 66.75 93 ASP A C 1
ATOM 722 O O . ASP A 1 93 ? 5.268 3.628 -24.119 1.00 66.75 93 ASP A O 1
ATOM 726 N N . SER A 1 94 ? 6.433 3.627 -22.213 1.00 77.75 94 SER A N 1
ATOM 727 C CA . SER A 1 94 ? 6.112 2.239 -21.890 1.00 77.75 94 SER A CA 1
ATOM 728 C C . SER A 1 94 ? 4.706 2.101 -21.303 1.00 77.75 94 SER A C 1
ATOM 730 O O . SER A 1 94 ? 4.500 2.148 -20.087 1.00 77.75 94 SER A O 1
ATOM 732 N N . ILE A 1 95 ? 3.730 1.834 -22.177 1.00 85.62 95 ILE A N 1
ATOM 733 C CA . ILE A 1 95 ? 2.353 1.462 -21.795 1.00 85.62 95 ILE A CA 1
ATOM 734 C C . ILE A 1 95 ? 2.362 0.265 -20.834 1.00 85.62 95 ILE A C 1
ATOM 736 O O . ILE A 1 95 ? 1.619 0.241 -19.853 1.00 85.62 95 ILE A O 1
ATOM 740 N N . ALA A 1 96 ? 3.235 -0.715 -21.088 1.00 88.56 96 ALA A N 1
ATOM 741 C CA . ALA A 1 96 ? 3.365 -1.902 -20.251 1.00 88.56 96 ALA A CA 1
ATOM 742 C C . ALA A 1 96 ? 3.778 -1.548 -18.816 1.00 88.56 96 ALA A C 1
ATOM 744 O O . ALA A 1 96 ? 3.243 -2.112 -17.862 1.00 88.56 96 ALA A O 1
ATOM 745 N N . LEU A 1 97 ? 4.696 -0.593 -18.650 1.00 86.56 97 LEU A N 1
ATOM 746 C CA . LEU A 1 97 ? 5.135 -0.170 -17.330 1.00 86.56 97 LEU A CA 1
ATOM 747 C C . LEU A 1 97 ? 4.064 0.639 -16.593 1.00 86.56 97 LEU A C 1
ATOM 749 O O . LEU A 1 97 ? 3.842 0.399 -15.407 1.00 86.56 97 LEU A O 1
ATOM 753 N N . ALA A 1 98 ? 3.378 1.550 -17.288 1.00 87.75 98 ALA A N 1
ATOM 754 C CA . ALA A 1 98 ? 2.272 2.303 -16.704 1.00 87.75 98 ALA A CA 1
ATOM 755 C C . ALA A 1 98 ? 1.172 1.356 -16.199 1.00 87.75 98 ALA A C 1
ATOM 757 O O . ALA A 1 98 ? 0.772 1.441 -15.040 1.00 87.75 98 ALA A O 1
ATOM 758 N N . ALA A 1 99 ? 0.767 0.378 -17.017 1.00 92.44 99 ALA A N 1
ATOM 759 C CA . ALA A 1 99 ? -0.215 -0.635 -16.630 1.00 92.44 99 ALA A CA 1
ATOM 760 C C . ALA A 1 99 ? 0.249 -1.476 -15.427 1.00 92.44 99 ALA A C 1
ATOM 762 O O . ALA A 1 99 ? -0.536 -1.764 -14.518 1.00 92.44 99 ALA A O 1
ATOM 763 N N . LEU A 1 100 ? 1.533 -1.842 -15.389 1.00 94.31 100 LEU A N 1
ATOM 764 C CA . LEU A 1 100 ? 2.126 -2.578 -14.275 1.00 94.31 100 LEU A CA 1
ATOM 765 C C . LEU A 1 100 ? 2.065 -1.772 -12.964 1.00 94.31 100 LEU A C 1
ATOM 767 O O . LEU A 1 100 ? 1.696 -2.316 -11.923 1.00 94.31 100 LEU A O 1
ATOM 771 N N . GLN A 1 101 ? 2.377 -0.475 -13.014 1.00 92.81 101 GLN A N 1
ATOM 772 C CA . GLN A 1 101 ? 2.306 0.429 -11.861 1.00 92.81 101 GLN A CA 1
ATOM 773 C C . GLN A 1 101 ? 0.862 0.693 -11.421 1.00 92.81 101 GLN A C 1
ATOM 775 O O . GLN A 1 101 ? 0.586 0.720 -10.222 1.00 92.81 101 GLN A O 1
ATOM 780 N N . THR A 1 102 ? -0.080 0.804 -12.362 1.00 95.44 102 THR A N 1
ATOM 781 C CA . THR A 1 102 ? -1.512 0.881 -12.042 1.00 95.44 102 THR A CA 1
ATOM 782 C C . THR A 1 102 ? -1.952 -0.347 -11.256 1.00 95.44 102 THR A C 1
ATOM 784 O O . THR A 1 102 ? -2.605 -0.219 -10.219 1.00 95.44 102 THR A O 1
ATOM 787 N N . LYS A 1 103 ? -1.551 -1.542 -11.704 1.00 97.44 103 LYS A N 1
ATOM 788 C CA . LYS A 1 103 ? -1.900 -2.789 -11.023 1.00 97.44 103 LYS A CA 1
ATOM 789 C C . LYS A 1 103 ? -1.293 -2.880 -9.622 1.00 97.44 103 LYS A C 1
ATOM 791 O O . LYS A 1 103 ? -1.998 -3.264 -8.696 1.00 97.44 103 LYS A O 1
ATOM 796 N N . LEU A 1 104 ? -0.031 -2.478 -9.452 1.00 98.00 104 LEU A N 1
ATOM 797 C CA . LEU A 1 104 ? 0.609 -2.381 -8.136 1.00 98.00 104 LEU A CA 1
ATOM 798 C C . LEU A 1 104 ? -0.234 -1.545 -7.160 1.00 98.00 104 LEU A C 1
ATOM 800 O O . LEU A 1 104 ? -0.486 -1.976 -6.039 1.00 98.00 104 LEU A O 1
ATOM 804 N N . ILE A 1 105 ? -0.687 -0.365 -7.584 1.00 97.19 105 ILE A N 1
ATOM 805 C CA . ILE A 1 105 ? -1.451 0.548 -6.723 1.00 97.19 105 ILE A CA 1
ATOM 806 C C . ILE A 1 105 ? -2.822 -0.042 -6.365 1.00 97.19 105 ILE A C 1
ATOM 808 O O . ILE A 1 105 ? -3.243 0.048 -5.214 1.00 97.19 105 ILE A O 1
ATOM 812 N N . ILE A 1 106 ? -3.497 -0.690 -7.319 1.00 97.38 106 ILE A N 1
ATOM 813 C CA . ILE A 1 106 ? -4.765 -1.401 -7.079 1.00 97.38 106 ILE A CA 1
ATOM 814 C C . ILE A 1 106 ? -4.583 -2.535 -6.061 1.00 97.38 106 ILE A C 1
ATOM 816 O O . ILE A 1 106 ? -5.401 -2.687 -5.149 1.00 97.38 106 ILE A O 1
ATOM 820 N N . ASP A 1 107 ? -3.513 -3.319 -6.190 1.00 98.19 107 ASP A N 1
ATOM 821 C CA . ASP A 1 107 ? -3.220 -4.403 -5.254 1.00 98.19 107 ASP A CA 1
ATOM 822 C C . ASP A 1 107 ? -2.927 -3.828 -3.849 1.00 98.19 107 ASP A C 1
ATOM 824 O O . ASP A 1 107 ? -3.477 -4.323 -2.867 1.00 98.19 107 ASP A O 1
ATOM 828 N N . ILE A 1 108 ? -2.171 -2.724 -3.735 1.00 98.12 108 ILE A N 1
ATOM 829 C CA . ILE A 1 108 ? -1.939 -2.031 -2.449 1.00 98.12 108 ILE A CA 1
ATOM 830 C C . ILE A 1 108 ? -3.252 -1.509 -1.846 1.00 98.12 108 ILE A C 1
ATOM 832 O O . ILE A 1 108 ? -3.490 -1.712 -0.655 1.00 98.12 108 ILE A O 1
ATOM 836 N N . ASN A 1 109 ? -4.132 -0.897 -2.646 1.00 96.50 109 ASN A N 1
ATOM 837 C CA . ASN A 1 109 ? -5.458 -0.458 -2.187 1.00 96.50 109 ASN A CA 1
ATOM 838 C C . ASN A 1 109 ? -6.263 -1.612 -1.586 1.00 96.50 109 ASN A C 1
ATOM 840 O O . ASN A 1 109 ? -6.917 -1.458 -0.554 1.00 96.50 109 ASN A O 1
ATOM 844 N N . THR A 1 110 ? -6.182 -2.780 -2.222 1.00 95.62 110 THR A N 1
ATOM 845 C CA . THR A 1 110 ? -6.869 -3.996 -1.786 1.00 95.62 110 THR A CA 1
ATOM 846 C C . THR A 1 110 ? -6.281 -4.528 -0.478 1.00 95.62 110 THR A C 1
ATOM 848 O O . THR A 1 110 ? -7.035 -4.810 0.454 1.00 95.62 110 THR A O 1
ATOM 851 N N . ILE A 1 111 ? -4.949 -4.599 -0.374 1.00 96.44 111 ILE A N 1
ATOM 852 C CA . ILE A 1 111 ? -4.229 -5.051 0.829 1.00 96.44 111 ILE A CA 1
ATOM 853 C C . ILE A 1 111 ? -4.593 -4.180 2.032 1.00 96.44 111 ILE A C 1
ATOM 855 O O . ILE A 1 111 ? -4.981 -4.696 3.079 1.00 96.44 111 ILE A O 1
ATOM 859 N N . TYR A 1 112 ? -4.542 -2.857 1.873 1.00 95.38 112 TYR A N 1
ATOM 860 C C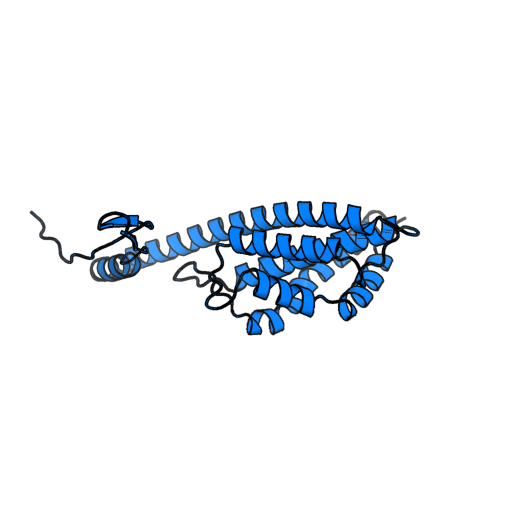A . TYR A 1 112 ? -4.878 -1.909 2.936 1.00 95.38 112 TYR A CA 1
ATOM 861 C C . TYR A 1 112 ? -6.383 -1.751 3.172 1.00 95.38 112 TYR A C 1
ATOM 863 O O . TYR A 1 112 ? -6.784 -1.153 4.170 1.00 95.38 112 TYR A O 1
ATOM 871 N N . ARG A 1 113 ? -7.224 -2.329 2.304 1.00 92.06 113 ARG A N 1
ATOM 872 C CA . ARG A 1 113 ? -8.689 -2.189 2.334 1.00 92.06 113 ARG A CA 1
ATOM 873 C C . ARG A 1 113 ? -9.108 -0.720 2.350 1.00 92.06 113 ARG A C 1
ATOM 875 O O . ARG A 1 113 ? -9.909 -0.303 3.185 1.00 92.06 113 ARG A O 1
ATOM 882 N N . VAL A 1 114 ? -8.508 0.057 1.452 1.00 92.12 114 VAL A N 1
ATOM 883 C CA . VAL A 1 114 ? -8.721 1.502 1.350 1.00 92.12 114 VAL A CA 1
ATOM 884 C C . VAL A 1 114 ? -10.192 1.792 1.085 1.00 92.12 114 VAL A C 1
ATOM 886 O O . VAL A 1 114 ? -10.785 1.248 0.152 1.00 92.12 114 VAL A O 1
ATOM 889 N N . ASN A 1 115 ? -10.765 2.691 1.882 1.00 87.19 115 ASN A N 1
ATOM 890 C CA . ASN A 1 115 ? -12.031 3.315 1.547 1.00 87.19 115 ASN A CA 1
ATOM 891 C C . ASN A 1 115 ? -11.741 4.475 0.589 1.00 87.19 115 ASN A C 1
ATOM 893 O O . ASN A 1 115 ? -11.212 5.510 0.994 1.00 87.19 115 ASN A O 1
ATOM 897 N N . SER A 1 116 ? -12.048 4.281 -0.693 1.00 80.94 116 SER A N 1
ATOM 898 C CA . SER A 1 116 ? -11.772 5.265 -1.743 1.00 80.94 116 SER A CA 1
ATOM 899 C C . SER A 1 116 ? -12.844 6.353 -1.865 1.00 80.94 116 SER A C 1
ATOM 901 O O . SER A 1 116 ? -12.743 7.212 -2.740 1.00 80.94 116 SER A O 1
ATOM 903 N N . GLY A 1 117 ? -13.873 6.336 -1.009 1.00 83.81 117 GLY A N 1
ATOM 904 C CA . GLY A 1 117 ? -14.959 7.311 -1.044 1.00 83.81 117 GLY A CA 1
ATOM 905 C C . GLY A 1 117 ? -15.676 7.308 -2.394 1.00 83.81 117 GLY A C 1
ATOM 906 O O . GLY A 1 117 ? -16.266 6.306 -2.794 1.00 83.81 117 GLY A O 1
ATOM 907 N N . THR A 1 118 ? -15.634 8.441 -3.094 1.00 84.06 118 THR A N 1
ATOM 908 C CA . THR A 1 118 ? -16.215 8.613 -4.437 1.00 84.06 118 THR A CA 1
ATOM 909 C C . THR A 1 118 ? -15.254 8.250 -5.571 1.00 84.06 118 THR A C 1
ATOM 911 O O . THR A 1 118 ? -15.670 8.222 -6.728 1.00 84.06 118 THR A O 1
ATOM 914 N N . HIS A 1 119 ? -13.985 7.974 -5.266 1.00 90.62 119 HIS A N 1
ATOM 915 C CA . HIS A 1 119 ? -12.960 7.645 -6.251 1.00 90.62 119 HIS A CA 1
ATOM 916 C C . HIS A 1 119 ? -12.882 6.142 -6.508 1.00 90.62 119 HIS A C 1
ATOM 918 O O . HIS A 1 119 ? -13.152 5.313 -5.635 1.00 90.62 119 HIS A O 1
ATOM 924 N N . THR A 1 120 ? -12.440 5.777 -7.706 1.00 92.00 120 THR A N 1
ATOM 925 C CA . THR A 1 120 ? -12.065 4.400 -8.033 1.00 92.00 120 THR A CA 1
ATOM 926 C C . THR A 1 120 ? -10.598 4.138 -7.685 1.00 92.00 120 THR A C 1
ATOM 928 O O . THR A 1 120 ? -9.774 5.052 -7.613 1.00 92.00 120 THR A O 1
ATOM 931 N N . PHE A 1 121 ? -10.219 2.867 -7.522 1.00 94.12 121 PHE A N 1
ATOM 932 C CA . PHE A 1 121 ? -8.805 2.507 -7.340 1.00 94.12 121 PHE A CA 1
ATOM 933 C C . PHE A 1 121 ? -7.943 2.896 -8.551 1.00 94.12 121 PHE A C 1
ATOM 935 O O . PHE A 1 121 ? -6.755 3.176 -8.394 1.00 94.12 121 PHE A O 1
ATOM 942 N N . THR A 1 122 ? -8.536 2.954 -9.745 1.00 92.69 122 THR A N 1
ATOM 943 C CA . THR A 1 122 ? -7.883 3.446 -10.961 1.00 92.69 122 THR A CA 1
ATOM 944 C C . THR A 1 122 ? -7.644 4.953 -10.936 1.00 92.69 122 THR A C 1
ATOM 946 O O . THR A 1 122 ? -6.584 5.379 -11.385 1.00 92.69 122 THR A O 1
ATOM 949 N N . ASP A 1 123 ? -8.547 5.751 -10.355 1.00 93.94 123 ASP A N 1
ATOM 950 C CA . ASP A 1 123 ? -8.341 7.202 -10.203 1.00 93.94 123 ASP A CA 1
ATOM 951 C C . ASP A 1 123 ? -7.170 7.493 -9.263 1.00 93.94 123 ASP A C 1
ATOM 953 O O . ASP A 1 123 ? -6.308 8.318 -9.562 1.00 93.94 123 ASP A O 1
ATOM 957 N N . ILE A 1 124 ? -7.094 6.752 -8.153 1.00 94.19 124 ILE A N 1
ATOM 958 C CA . ILE A 1 124 ? -5.974 6.825 -7.207 1.00 94.19 124 ILE A CA 1
ATOM 959 C C . ILE A 1 124 ? -4.662 6.464 -7.912 1.00 94.19 124 ILE A C 1
ATOM 961 O O . ILE A 1 124 ? -3.658 7.167 -7.780 1.00 94.19 124 ILE A O 1
ATOM 965 N N . ALA A 1 125 ? -4.671 5.391 -8.706 1.00 93.81 125 ALA A N 1
ATOM 966 C CA . ALA A 1 125 ? -3.504 4.984 -9.472 1.00 93.81 125 ALA A CA 1
ATOM 967 C C . ALA A 1 125 ? -3.071 6.041 -10.494 1.00 93.81 125 ALA A C 1
ATOM 969 O O . ALA A 1 125 ? -1.885 6.360 -10.578 1.00 93.81 125 ALA A O 1
ATOM 970 N N . ALA A 1 126 ? -4.019 6.623 -11.227 1.00 91.81 126 ALA A N 1
ATOM 971 C CA . ALA A 1 126 ? -3.755 7.701 -12.171 1.00 91.81 126 ALA A CA 1
ATOM 972 C C . ALA A 1 126 ? -3.181 8.944 -11.472 1.00 91.81 126 ALA A C 1
ATOM 974 O O . ALA A 1 126 ? -2.239 9.553 -11.983 1.00 91.81 126 ALA A O 1
ATOM 975 N N . ALA A 1 127 ? -3.673 9.289 -10.278 1.00 92.00 127 ALA A N 1
ATOM 976 C CA . ALA A 1 127 ? -3.126 10.387 -9.488 1.00 92.00 127 ALA A CA 1
ATOM 977 C C . ALA A 1 127 ? -1.658 10.128 -9.118 1.00 92.00 127 ALA A C 1
ATOM 979 O O . ALA A 1 127 ? -0.797 10.933 -9.456 1.00 92.00 127 ALA A O 1
ATOM 980 N N . ILE A 1 128 ? -1.332 8.974 -8.532 1.00 91.62 128 ILE A N 1
ATOM 981 C CA . ILE A 1 128 ? 0.054 8.629 -8.166 1.00 91.62 128 ILE A CA 1
ATOM 982 C C . ILE A 1 128 ? 0.971 8.595 -9.392 1.00 91.62 128 ILE A C 1
ATOM 984 O O . ILE A 1 128 ? 2.069 9.153 -9.356 1.00 91.62 128 ILE A O 1
ATOM 988 N N . ILE A 1 129 ? 0.535 7.982 -10.493 1.00 87.75 129 ILE A N 1
ATOM 989 C CA . ILE A 1 129 ? 1.324 7.912 -11.733 1.00 87.75 129 ILE A CA 1
ATOM 990 C C . ILE A 1 129 ? 1.548 9.310 -12.319 1.00 87.75 129 ILE A C 1
ATOM 992 O O . ILE A 1 129 ? 2.655 9.619 -12.750 1.00 87.75 129 ILE A O 1
ATOM 996 N N . SER A 1 130 ? 0.536 10.180 -12.304 1.00 86.44 130 SER A N 1
ATOM 997 C CA . SER A 1 130 ? 0.682 11.549 -12.814 1.0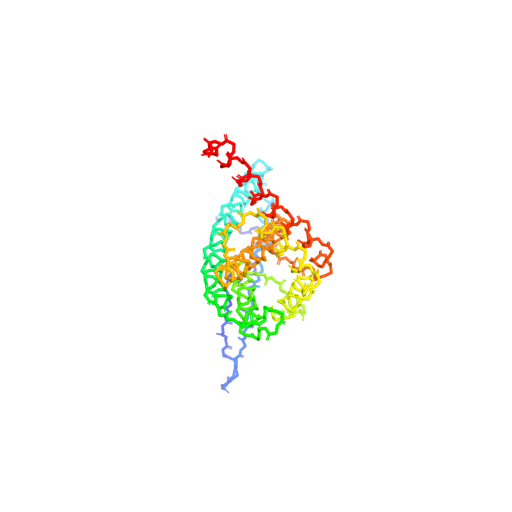0 86.44 130 SER A CA 1
ATOM 998 C C . SER A 1 130 ? 1.641 12.385 -11.961 1.00 86.44 130 SER A C 1
ATOM 1000 O O . SER A 1 130 ? 2.514 13.055 -12.514 1.00 86.44 130 SER A O 1
ATOM 1002 N N . ILE A 1 131 ? 1.566 12.275 -10.629 1.00 82.69 131 ILE A N 1
ATOM 1003 C CA . ILE A 1 131 ? 2.508 12.912 -9.693 1.00 82.69 131 ILE A CA 1
ATOM 1004 C C . ILE A 1 131 ? 3.930 12.411 -9.962 1.00 82.69 131 ILE A C 1
ATOM 1006 O O . ILE A 1 131 ? 4.865 13.200 -10.068 1.00 82.69 131 ILE A O 1
ATOM 1010 N N . THR A 1 132 ? 4.095 11.096 -10.111 1.00 76.88 132 THR A N 1
ATOM 1011 C CA . THR A 1 132 ? 5.390 10.440 -10.356 1.00 76.88 132 THR A CA 1
ATOM 1012 C C . THR A 1 132 ? 5.840 10.452 -11.813 1.00 76.88 132 THR A C 1
ATOM 1014 O O . THR A 1 132 ? 6.846 9.822 -12.132 1.00 76.88 132 THR A O 1
ATOM 1017 N N . GLY A 1 133 ? 5.143 11.189 -12.682 1.00 70.25 133 GLY A N 1
ATOM 1018 C CA . GLY A 1 133 ? 5.360 11.211 -14.123 1.00 70.25 133 GLY A CA 1
ATOM 1019 C C . GLY A 1 133 ? 6.764 11.641 -14.574 1.00 70.25 133 GLY A C 1
ATOM 1020 O O . GLY A 1 133 ? 7.651 12.008 -13.795 1.00 70.25 133 GLY A O 1
ATOM 1021 N N . VAL A 1 134 ? 6.954 11.617 -15.897 1.00 53.00 134 VAL A N 1
ATOM 1022 C CA . VAL A 1 134 ? 8.242 11.686 -16.621 1.00 53.00 134 VAL A CA 1
ATOM 1023 C C . VAL A 1 134 ? 9.211 12.775 -16.121 1.00 53.00 134 VAL A C 1
ATOM 1025 O O . VAL A 1 134 ? 10.420 12.542 -16.050 1.00 53.00 134 VAL A O 1
ATOM 1028 N N . ALA A 1 135 ? 8.709 13.944 -15.709 1.00 55.38 135 ALA A N 1
ATOM 1029 C CA . ALA A 1 135 ? 9.540 15.051 -15.227 1.00 55.38 135 ALA A CA 1
ATOM 1030 C C . ALA A 1 135 ? 10.347 14.714 -13.954 1.00 55.38 135 ALA A C 1
ATOM 1032 O O . ALA A 1 135 ? 11.482 15.170 -13.792 1.00 55.38 135 ALA A O 1
ATOM 1033 N N . GLN A 1 136 ? 9.789 13.898 -13.055 1.00 63.22 136 GLN A N 1
ATOM 1034 C CA . GLN A 1 136 ? 10.454 13.465 -11.818 1.00 63.22 136 GLN A CA 1
ATOM 1035 C C . GLN A 1 136 ? 11.249 12.174 -12.037 1.00 63.22 136 GLN A C 1
ATOM 1037 O O . GLN A 1 136 ? 12.334 12.022 -11.472 1.00 63.22 136 GLN A O 1
ATOM 1042 N N . VAL A 1 137 ? 10.776 11.300 -12.934 1.00 62.78 137 VAL A N 1
ATOM 1043 C CA . VAL A 1 137 ? 11.511 10.118 -13.412 1.00 62.78 137 VAL A CA 1
ATOM 1044 C C . VAL A 1 137 ? 12.879 10.505 -13.955 1.00 62.78 137 VAL A C 1
ATOM 1046 O O . VAL A 1 137 ? 13.848 9.855 -13.598 1.00 62.78 137 VAL A O 1
ATOM 1049 N N . GLY A 1 138 ? 13.002 11.571 -14.754 1.00 61.78 138 GLY A N 1
ATOM 1050 C CA . GLY A 1 138 ? 14.299 11.995 -15.300 1.00 61.78 138 GLY A CA 1
ATOM 1051 C C . GLY A 1 138 ? 15.318 12.367 -14.215 1.00 61.78 138 GLY A C 1
ATOM 1052 O O . GLY A 1 138 ? 16.465 11.920 -14.247 1.00 61.78 138 GLY A O 1
ATOM 1053 N N . LYS A 1 139 ? 14.891 13.124 -13.195 1.00 67.81 139 LYS A N 1
ATOM 1054 C CA . LYS A 1 139 ? 15.743 13.482 -12.043 1.00 67.81 139 LYS A CA 1
ATOM 1055 C C . LYS A 1 139 ? 16.106 12.262 -11.201 1.00 67.81 139 LYS A C 1
ATOM 1057 O O . LYS A 1 139 ? 17.228 12.148 -10.709 1.00 67.81 139 LYS A O 1
ATOM 1062 N N . LEU A 1 140 ? 15.156 11.354 -11.018 1.00 65.75 140 LEU A N 1
ATOM 1063 C CA . LEU A 1 140 ? 15.340 10.148 -10.228 1.00 65.75 140 LEU A CA 1
ATOM 1064 C C . LEU A 1 140 ? 16.224 9.127 -10.949 1.00 65.75 140 LEU A C 1
ATOM 1066 O O . LEU A 1 140 ? 17.142 8.596 -10.338 1.00 65.75 140 LEU A O 1
ATOM 1070 N N . ALA A 1 141 ? 16.018 8.932 -12.248 1.00 65.94 141 ALA A N 1
ATOM 1071 C CA . ALA A 1 141 ? 16.861 8.139 -13.131 1.00 65.94 141 ALA A CA 1
ATOM 1072 C C . ALA A 1 141 ? 18.295 8.671 -13.129 1.00 65.94 141 ALA A C 1
ATOM 1074 O O . ALA A 1 141 ? 19.217 7.892 -12.937 1.00 65.94 141 ALA A O 1
ATOM 1075 N N . ALA A 1 142 ? 18.496 9.990 -13.228 1.00 68.31 142 ALA A N 1
ATOM 1076 C CA . ALA A 1 142 ? 19.827 10.594 -13.144 1.00 68.31 142 ALA A CA 1
ATOM 1077 C C . ALA A 1 142 ? 20.522 10.335 -11.794 1.00 68.31 142 ALA A C 1
ATOM 1079 O O . ALA A 1 142 ? 21.734 10.137 -11.754 1.00 68.31 142 ALA A O 1
ATOM 1080 N N . ASN A 1 143 ? 19.777 10.314 -10.684 1.00 69.81 143 ASN A N 1
ATOM 1081 C CA . ASN A 1 143 ? 20.336 10.014 -9.363 1.00 69.81 143 ASN A CA 1
ATOM 1082 C C . ASN A 1 143 ? 20.562 8.513 -9.138 1.00 69.81 143 ASN A C 1
ATOM 1084 O O . ASN A 1 143 ? 21.560 8.140 -8.532 1.00 69.81 143 ASN A O 1
ATOM 1088 N N . LEU A 1 144 ? 19.688 7.652 -9.656 1.00 67.50 144 LEU A N 1
ATOM 1089 C CA . LEU A 1 144 ? 19.859 6.200 -9.609 1.00 67.50 144 LEU A CA 1
ATOM 1090 C C . LEU A 1 144 ? 21.004 5.741 -10.520 1.00 67.50 144 LEU A C 1
ATOM 1092 O O . LEU A 1 144 ? 21.770 4.875 -10.122 1.00 67.50 144 LEU A O 1
ATOM 1096 N N . LEU A 1 145 ? 21.203 6.373 -11.681 1.00 67.94 145 LEU A N 1
ATOM 1097 C CA . LEU A 1 145 ? 22.360 6.137 -12.558 1.00 67.94 145 LEU A CA 1
ATOM 1098 C C . LEU A 1 145 ? 23.699 6.432 -11.871 1.00 67.94 145 LEU A C 1
ATOM 1100 O O . LEU A 1 145 ? 24.699 5.811 -12.208 1.00 67.94 145 LEU A O 1
ATOM 1104 N N . LYS A 1 146 ? 23.740 7.348 -10.895 1.00 68.75 146 LYS A N 1
ATOM 1105 C CA . LYS A 1 146 ? 24.956 7.592 -10.094 1.00 68.75 146 LYS A CA 1
ATOM 1106 C C . LYS A 1 146 ? 25.263 6.459 -9.112 1.00 68.75 146 LYS A C 1
ATOM 1108 O O . LYS A 1 146 ? 26.398 6.337 -8.663 1.00 68.75 146 LYS A O 1
ATOM 1113 N N . VAL A 1 147 ? 24.247 5.681 -8.751 1.00 66.69 147 VAL A N 1
ATOM 1114 C CA . VAL A 1 147 ? 24.301 4.613 -7.745 1.00 66.69 147 VAL A CA 1
ATOM 1115 C C . VAL A 1 147 ? 24.431 3.234 -8.401 1.00 66.69 147 VAL A C 1
ATOM 1117 O O . VAL A 1 147 ? 25.004 2.320 -7.817 1.00 66.69 147 VAL A O 1
ATOM 1120 N N . VAL A 1 148 ? 23.921 3.076 -9.624 1.00 63.09 148 VAL A N 1
ATOM 1121 C CA . VAL A 1 148 ? 23.907 1.811 -10.363 1.00 63.09 148 VAL A CA 1
ATOM 1122 C C . VAL A 1 148 ? 25.059 1.782 -11.376 1.00 63.09 148 VAL A C 1
ATOM 1124 O O . VAL A 1 148 ? 24.995 2.491 -12.381 1.00 63.09 148 VAL A O 1
ATOM 1127 N N . PRO A 1 149 ? 26.097 0.950 -11.176 1.00 55.78 149 PRO A N 1
ATOM 1128 C CA . PRO A 1 149 ? 27.108 0.719 -12.200 1.00 55.78 149 PRO A CA 1
ATOM 1129 C C . PRO A 1 149 ? 26.518 -0.129 -13.339 1.00 55.78 149 PRO A C 1
ATOM 1131 O O . PRO A 1 149 ? 26.013 -1.225 -13.108 1.00 55.78 149 PRO A O 1
ATOM 1134 N N . GLY A 1 150 ? 26.580 0.356 -14.580 1.00 60.94 150 GLY A N 1
ATOM 1135 C CA . GLY A 1 150 ? 26.130 -0.406 -15.748 1.00 60.94 150 GLY A CA 1
ATOM 1136 C C . GLY A 1 150 ? 26.024 0.435 -17.020 1.00 60.94 150 GLY A C 1
ATOM 1137 O O . GLY A 1 150 ? 25.834 1.646 -16.958 1.00 60.94 150 GLY A O 1
ATOM 1138 N N . ILE A 1 151 ? 26.148 -0.210 -18.183 1.00 57.81 151 ILE A N 1
ATOM 1139 C CA . ILE A 1 151 ? 26.024 0.427 -19.503 1.00 57.81 151 ILE A CA 1
ATOM 1140 C C . ILE A 1 151 ? 24.740 -0.080 -20.171 1.00 57.81 151 ILE A C 1
ATOM 1142 O O . ILE A 1 151 ? 24.487 -1.284 -20.214 1.00 57.81 151 ILE A O 1
ATOM 1146 N N . GLY A 1 152 ? 23.934 0.829 -20.721 1.00 67.56 152 GLY A N 1
ATOM 1147 C CA . GLY A 1 152 ? 22.789 0.484 -21.567 1.00 67.56 152 GLY A CA 1
ATOM 1148 C C . GLY A 1 152 ? 21.561 -0.041 -20.811 1.00 67.56 152 GLY A C 1
ATOM 1149 O O . GLY A 1 152 ? 21.174 0.480 -19.769 1.00 67.56 152 GLY A O 1
ATOM 1150 N N . TRP A 1 153 ? 20.908 -1.062 -21.368 1.00 64.38 153 TRP A N 1
ATOM 1151 C CA . TRP A 1 153 ? 19.576 -1.528 -20.960 1.00 64.38 153 TRP A CA 1
ATOM 1152 C C . TRP A 1 153 ? 19.497 -2.085 -19.527 1.00 64.38 153 TRP A C 1
ATOM 1154 O O . TRP A 1 153 ? 18.464 -1.959 -18.873 1.00 64.38 153 TRP A O 1
ATOM 1164 N N . ALA A 1 154 ? 20.587 -2.636 -18.986 1.00 73.56 154 ALA A N 1
ATOM 1165 C CA . ALA A 1 154 ? 20.626 -3.122 -17.603 1.00 73.56 154 ALA A CA 1
ATOM 1166 C C . ALA A 1 154 ? 20.447 -1.981 -16.579 1.00 73.56 154 ALA A C 1
ATOM 1168 O O . ALA A 1 154 ? 19.791 -2.154 -15.544 1.00 73.56 154 ALA A O 1
ATOM 1169 N N . ALA A 1 155 ? 20.969 -0.789 -16.894 1.00 76.44 155 ALA A N 1
ATOM 1170 C CA . ALA A 1 155 ? 20.755 0.406 -16.084 1.00 76.44 155 ALA A CA 1
ATOM 1171 C C . ALA A 1 155 ? 19.283 0.842 -16.138 1.00 76.44 155 ALA A C 1
ATOM 1173 O O . ALA A 1 155 ? 18.685 1.115 -15.098 1.00 76.44 155 ALA A O 1
ATOM 1174 N N . ASN A 1 156 ? 18.667 0.805 -17.325 1.00 78.31 156 ASN A N 1
ATOM 1175 C CA . ASN A 1 156 ? 17.251 1.137 -17.510 1.00 78.31 156 ASN A CA 1
ATOM 1176 C C . ASN A 1 156 ? 16.320 0.198 -16.729 1.00 78.31 156 ASN A C 1
ATOM 1178 O O . ASN A 1 156 ? 15.397 0.671 -16.066 1.00 78.31 156 ASN A O 1
ATOM 1182 N N . GLY A 1 157 ? 16.590 -1.111 -16.730 1.00 84.50 157 GLY A N 1
ATOM 1183 C CA . GLY A 1 157 ? 15.846 -2.073 -15.914 1.00 84.50 157 GLY A CA 1
ATOM 1184 C C . GLY A 1 157 ? 15.967 -1.772 -14.421 1.00 84.50 157 GLY A C 1
ATOM 1185 O O . GLY A 1 157 ? 14.970 -1.673 -13.706 1.00 84.50 157 GLY A O 1
ATOM 1186 N N . THR A 1 158 ? 17.181 -1.520 -13.940 1.00 83.25 158 THR A N 1
ATOM 1187 C CA . THR A 1 158 ? 17.398 -1.201 -12.520 1.00 83.25 158 THR A CA 1
ATOM 1188 C C . THR A 1 158 ? 16.672 0.080 -12.101 1.00 83.25 158 THR A C 1
ATOM 1190 O O . THR A 1 158 ? 16.029 0.117 -11.046 1.00 83.25 158 THR A O 1
ATOM 1193 N N . ILE A 1 159 ? 16.714 1.119 -12.939 1.00 82.69 159 ILE A N 1
ATOM 1194 C CA . ILE A 1 159 ? 15.959 2.360 -12.731 1.00 82.69 159 ILE A CA 1
ATOM 1195 C C . ILE A 1 159 ? 14.463 2.054 -12.663 1.00 82.69 159 ILE A C 1
ATOM 1197 O O . ILE A 1 159 ? 13.806 2.446 -11.700 1.00 82.69 159 ILE A O 1
ATOM 1201 N N . ALA A 1 160 ? 13.927 1.301 -13.624 1.00 86.38 160 ALA A N 1
ATOM 1202 C CA . ALA A 1 160 ? 12.505 0.988 -13.682 1.00 86.38 160 ALA A CA 1
ATOM 1203 C C . ALA A 1 160 ? 11.993 0.230 -12.454 1.00 86.38 160 ALA A C 1
ATOM 1205 O O . ALA A 1 160 ? 10.949 0.582 -11.888 1.00 86.38 160 ALA A O 1
ATOM 1206 N N . GLY A 1 161 ? 12.751 -0.769 -12.001 1.00 88.94 161 GLY A N 1
ATOM 1207 C CA . GLY A 1 161 ? 12.449 -1.489 -10.770 1.00 88.94 161 GLY A CA 1
ATOM 1208 C C . GLY A 1 161 ? 12.501 -0.580 -9.544 1.00 88.94 161 GLY A C 1
ATOM 1209 O O . GLY A 1 161 ? 11.598 -0.617 -8.712 1.00 88.94 161 GLY A O 1
ATOM 1210 N N . SER A 1 162 ? 13.501 0.297 -9.461 1.00 86.56 162 SER A N 1
ATOM 1211 C CA . SER A 1 162 ? 13.686 1.202 -8.319 1.00 86.56 162 SER A CA 1
ATOM 1212 C C . SER A 1 162 ? 12.565 2.236 -8.203 1.00 86.56 162 SER A C 1
ATOM 1214 O O . SER A 1 162 ? 12.069 2.483 -7.107 1.00 86.56 162 SER A O 1
ATOM 1216 N N . ILE A 1 163 ? 12.121 2.809 -9.326 1.00 86.25 163 ILE A N 1
ATOM 1217 C CA . ILE A 1 163 ? 10.988 3.747 -9.364 1.00 86.25 163 ILE A CA 1
ATOM 1218 C C . ILE A 1 163 ? 9.713 3.048 -8.905 1.00 86.25 163 ILE A C 1
ATOM 1220 O O . ILE A 1 163 ? 9.020 3.543 -8.021 1.00 86.25 163 ILE A O 1
ATOM 1224 N N . THR A 1 164 ? 9.438 1.870 -9.463 1.00 91.12 164 THR A N 1
ATOM 1225 C CA . THR A 1 164 ? 8.257 1.071 -9.111 1.00 91.12 164 THR A CA 1
ATOM 1226 C C . THR A 1 164 ? 8.271 0.684 -7.631 1.00 91.12 164 THR A C 1
ATOM 1228 O O . THR A 1 164 ? 7.246 0.784 -6.957 1.00 91.12 164 THR A O 1
ATOM 1231 N N . LYS A 1 165 ? 9.445 0.336 -7.089 1.00 92.25 165 LYS A N 1
ATOM 1232 C CA . LYS A 1 165 ? 9.624 0.073 -5.659 1.00 92.25 165 LYS A CA 1
ATOM 1233 C C . LYS A 1 165 ? 9.354 1.311 -4.802 1.00 92.25 165 LYS A C 1
ATOM 1235 O O . LYS A 1 165 ? 8.660 1.210 -3.795 1.00 92.25 165 LYS A O 1
ATOM 1240 N N . GLY A 1 166 ? 9.846 2.474 -5.224 1.00 90.75 166 GLY A N 1
ATOM 1241 C CA . GLY A 1 166 ? 9.595 3.744 -4.546 1.00 90.75 166 GLY A CA 1
ATOM 1242 C C . GLY A 1 166 ? 8.125 4.151 -4.552 1.00 90.75 166 GLY A C 1
ATOM 1243 O O . GLY A 1 166 ? 7.642 4.668 -3.548 1.00 90.75 166 GLY A O 1
ATOM 1244 N N . ILE A 1 167 ? 7.396 3.872 -5.639 1.00 92.69 167 ILE A N 1
ATOM 1245 C CA . ILE A 1 167 ? 5.947 4.107 -5.714 1.00 92.69 167 ILE A CA 1
ATOM 1246 C C . ILE A 1 167 ? 5.220 3.257 -4.674 1.00 92.69 167 ILE A C 1
ATOM 1248 O O . ILE A 1 167 ? 4.462 3.796 -3.869 1.00 92.69 167 ILE A O 1
ATOM 1252 N N . GLY A 1 168 ? 5.482 1.947 -4.662 1.00 95.56 168 GLY A N 1
ATOM 1253 C CA . GLY A 1 168 ? 4.834 1.036 -3.721 1.00 95.56 168 GLY A CA 1
ATOM 1254 C C . GLY A 1 168 ? 5.163 1.361 -2.263 1.00 95.56 168 GLY A C 1
ATOM 1255 O O . GLY A 1 168 ? 4.261 1.421 -1.430 1.00 95.56 168 GLY A O 1
ATOM 1256 N N . PHE A 1 169 ? 6.430 1.670 -1.965 1.00 94.19 169 PHE A N 1
ATOM 1257 C CA . PHE A 1 169 ? 6.851 2.111 -0.633 1.00 94.19 169 PHE A CA 1
ATOM 1258 C C . PHE A 1 169 ? 6.173 3.420 -0.222 1.00 94.19 169 PHE A C 1
ATOM 1260 O O . PHE A 1 169 ? 5.541 3.483 0.828 1.00 94.19 169 PHE A O 1
ATOM 1267 N N . GLY A 1 170 ? 6.284 4.459 -1.055 1.00 93.69 170 GLY A N 1
ATOM 1268 C CA . GLY A 1 170 ? 5.763 5.787 -0.739 1.00 93.69 170 GLY A CA 1
ATOM 1269 C C . GLY A 1 170 ? 4.254 5.769 -0.528 1.00 93.69 170 GLY A C 1
ATOM 1270 O O . GLY A 1 170 ? 3.753 6.413 0.391 1.00 93.69 170 GLY A O 1
ATOM 1271 N N . TYR A 1 171 ? 3.535 4.976 -1.325 1.00 96.12 171 TYR A N 1
ATOM 1272 C CA . TYR A 1 171 ? 2.097 4.831 -1.161 1.00 96.12 171 TYR A CA 1
ATOM 1273 C C . TYR A 1 171 ? 1.722 4.037 0.099 1.00 96.12 171 TYR A C 1
ATOM 1275 O O . TYR A 1 171 ? 0.849 4.455 0.852 1.00 96.12 171 TYR A O 1
ATOM 1283 N N . SER A 1 172 ? 2.425 2.938 0.380 1.00 96.69 172 SER A N 1
ATOM 1284 C CA . SER A 1 172 ? 2.249 2.155 1.611 1.00 96.69 172 SER A CA 1
ATOM 1285 C C . SER A 1 172 ? 2.467 3.013 2.867 1.00 96.69 172 SER A C 1
ATOM 1287 O O . SER A 1 172 ? 1.647 2.998 3.784 1.00 96.69 172 SER A O 1
ATOM 1289 N N . GLU A 1 173 ? 3.522 3.834 2.891 1.00 94.69 173 GLU A N 1
ATOM 1290 C CA . GLU A 1 173 ? 3.776 4.767 3.995 1.00 94.69 173 GLU A CA 1
ATOM 1291 C C . GLU A 1 173 ? 2.702 5.850 4.101 1.00 94.69 173 GLU A C 1
ATOM 1293 O O . GLU A 1 173 ? 2.242 6.135 5.208 1.00 94.69 173 GLU A O 1
ATOM 1298 N N . TYR A 1 174 ? 2.245 6.411 2.980 1.00 94.81 174 TYR A N 1
ATOM 1299 C CA . TYR A 1 174 ? 1.122 7.346 2.988 1.00 94.81 174 TYR A CA 1
ATOM 1300 C C . TYR A 1 174 ? -0.112 6.740 3.678 1.00 94.81 174 TYR A C 1
ATOM 1302 O O . TYR A 1 174 ? -0.685 7.366 4.568 1.00 94.81 174 TYR A O 1
ATOM 1310 N N . LEU A 1 175 ? -0.488 5.506 3.329 1.00 95.50 175 LEU A N 1
ATOM 1311 C CA . LEU A 1 175 ? -1.664 4.838 3.896 1.00 95.50 175 LEU A CA 1
ATOM 1312 C C . LEU A 1 175 ? -1.505 4.541 5.392 1.00 95.50 175 LEU A C 1
ATOM 1314 O O . LEU A 1 175 ? -2.428 4.782 6.167 1.00 95.50 175 LEU A O 1
ATOM 1318 N N . LYS A 1 176 ? -0.325 4.081 5.826 1.00 93.44 176 LYS A N 1
ATOM 1319 C CA . LYS A 1 176 ? -0.033 3.840 7.252 1.00 93.44 176 LYS A CA 1
ATOM 1320 C C . LYS A 1 176 ? -0.159 5.101 8.101 1.00 93.44 176 LYS A C 1
ATOM 1322 O O . LYS A 1 176 ? -0.598 5.021 9.245 1.00 93.44 176 LYS A O 1
ATOM 1327 N N . ASN A 1 177 ? 0.248 6.247 7.558 1.00 91.38 177 ASN A N 1
ATOM 1328 C CA . ASN A 1 177 ? 0.212 7.525 8.268 1.00 91.38 177 ASN A CA 1
ATOM 1329 C C . ASN A 1 177 ? -1.178 8.189 8.245 1.00 91.38 177 ASN A C 1
ATOM 1331 O O . ASN A 1 177 ? -1.402 9.113 9.020 1.00 91.38 177 ASN A O 1
ATOM 1335 N N . ASN A 1 178 ? -2.107 7.696 7.420 1.00 91.31 178 ASN A N 1
ATOM 1336 C CA . ASN A 1 178 ? -3.468 8.225 7.266 1.00 91.31 178 ASN A CA 1
ATOM 1337 C C . ASN A 1 178 ? -4.556 7.252 7.757 1.00 91.31 178 ASN A C 1
ATOM 1339 O O . ASN A 1 178 ? -5.709 7.298 7.327 1.00 91.31 178 ASN A O 1
ATOM 1343 N N . VAL A 1 179 ? -4.201 6.355 8.678 1.00 91.50 179 VAL A N 1
ATOM 1344 C CA . VAL A 1 179 ? -5.169 5.490 9.357 1.00 91.50 179 VAL A CA 1
ATOM 1345 C C . VAL A 1 179 ? -5.873 6.248 10.485 1.00 91.50 179 VAL A C 1
ATOM 1347 O O . VAL A 1 179 ? -5.238 6.881 11.332 1.00 91.50 179 VAL A O 1
ATOM 1350 N N . ASN A 1 180 ? -7.196 6.139 10.554 1.00 88.69 180 ASN A N 1
ATOM 1351 C CA . ASN A 1 180 ? -7.945 6.577 11.722 1.00 88.69 180 ASN A CA 1
ATOM 1352 C C . ASN A 1 180 ? -7.699 5.579 12.863 1.00 88.69 180 ASN A C 1
ATOM 1354 O O . ASN A 1 180 ? -8.049 4.406 12.763 1.00 88.69 180 ASN A O 1
ATOM 1358 N N . THR A 1 181 ? -7.093 6.023 13.961 1.00 83.31 181 THR A N 1
ATOM 1359 C CA . THR A 1 181 ? -6.728 5.138 15.081 1.00 83.31 181 THR A CA 1
ATOM 1360 C C . THR A 1 181 ? -7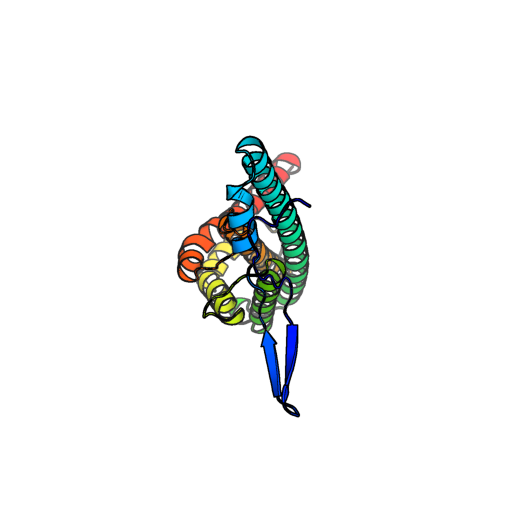.916 4.696 15.935 1.00 83.31 181 THR A C 1
ATOM 1362 O O . THR A 1 181 ? -7.797 3.715 16.670 1.00 83.31 181 THR A O 1
ATOM 1365 N N . GLU A 1 182 ? -9.057 5.380 15.834 1.00 79.50 182 GLU A N 1
ATOM 1366 C CA . GLU A 1 182 ? -10.292 5.028 16.536 1.00 79.50 182 GLU A CA 1
ATOM 1367 C C . GLU A 1 182 ? -11.097 3.971 15.773 1.00 79.50 182 GLU A C 1
ATOM 1369 O O . GLU A 1 182 ? -11.597 3.026 16.383 1.00 79.50 182 GLU A O 1
ATOM 1374 N N . THR A 1 183 ? -11.208 4.108 14.446 1.00 80.81 183 THR A N 1
ATOM 1375 C CA . THR A 1 183 ? -11.995 3.188 13.600 1.00 80.81 183 THR A CA 1
ATOM 1376 C C . THR A 1 183 ? -11.146 2.102 12.936 1.00 80.81 183 THR A C 1
ATOM 1378 O O . THR A 1 183 ? -11.659 1.047 12.565 1.00 80.81 183 THR A O 1
ATOM 1381 N N . GLY A 1 184 ? -9.839 2.327 12.795 1.00 83.94 184 GLY A N 1
ATOM 1382 C CA . GLY A 1 184 ? -8.932 1.486 12.011 1.00 83.94 184 GLY A CA 1
ATOM 1383 C C . GLY A 1 184 ? -9.149 1.590 10.499 1.00 83.94 184 GLY A C 1
ATOM 1384 O O . GLY A 1 184 ? -8.630 0.754 9.756 1.00 83.94 184 GLY A O 1
ATOM 1385 N N . GLU A 1 185 ? -9.943 2.561 10.045 1.00 85.94 185 GLU A N 1
ATOM 1386 C CA . GLU A 1 185 ? -10.220 2.805 8.631 1.00 85.94 185 GLU A CA 1
ATOM 1387 C C . GLU A 1 185 ? -9.138 3.678 8.002 1.00 85.94 185 GLU A C 1
ATOM 1389 O O . GLU A 1 185 ? -8.595 4.584 8.635 1.00 85.94 185 GLU A O 1
ATOM 1394 N N . ILE A 1 186 ? -8.857 3.418 6.728 1.00 88.81 186 ILE A N 1
ATOM 1395 C CA . ILE A 1 186 ? -7.975 4.244 5.909 1.00 88.81 186 ILE A CA 1
ATOM 1396 C C . ILE A 1 186 ? -8.870 4.969 4.917 1.00 88.81 186 ILE A C 1
ATOM 1398 O O . ILE A 1 186 ? -9.303 4.391 3.916 1.00 88.81 186 ILE A O 1
ATOM 1402 N N . ASN A 1 187 ? -9.182 6.216 5.252 1.00 83.56 187 ASN A N 1
ATOM 1403 C CA . ASN A 1 187 ? -9.957 7.104 4.401 1.00 83.56 187 ASN A CA 1
ATOM 1404 C C . ASN A 1 187 ? -8.969 7.908 3.570 1.00 83.56 187 ASN A C 1
ATOM 1406 O O . ASN A 1 187 ? -8.232 8.735 4.104 1.00 83.56 187 ASN A O 1
ATOM 1410 N N . LEU A 1 188 ? -8.917 7.604 2.278 1.00 88.75 188 LEU A N 1
ATOM 1411 C CA . LEU A 1 188 ? -7.987 8.260 1.377 1.00 88.75 188 LEU A CA 1
ATOM 1412 C C . LEU A 1 188 ? -8.558 9.600 0.923 1.00 88.75 188 LEU A C 1
ATOM 1414 O O . LEU A 1 188 ? -9.648 9.654 0.354 1.00 88.75 188 LEU A O 1
ATOM 1418 N N . ASP A 1 189 ? -7.778 10.655 1.123 1.00 90.62 189 ASP A N 1
ATOM 1419 C CA . ASP A 1 189 ? -7.997 11.960 0.515 1.00 90.62 189 ASP A CA 1
ATOM 1420 C C . ASP A 1 189 ? -7.031 12.102 -0.668 1.00 90.62 189 ASP A C 1
ATOM 1422 O O . ASP A 1 189 ? -5.809 12.019 -0.528 1.00 90.62 189 ASP A O 1
ATOM 1426 N N . LEU A 1 190 ? -7.590 12.241 -1.871 1.00 90.12 190 LEU A N 1
ATOM 1427 C CA . LEU A 1 190 ? -6.801 12.257 -3.096 1.00 90.12 190 LEU A CA 1
ATOM 1428 C C . LEU A 1 190 ? -5.950 13.528 -3.221 1.00 90.12 190 LEU A C 1
ATOM 1430 O O . LEU A 1 190 ? -4.896 13.491 -3.860 1.00 90.12 190 LEU A O 1
ATOM 1434 N N . ASP A 1 191 ? -6.391 14.642 -2.644 1.00 90.69 191 ASP A N 1
ATOM 1435 C CA . ASP A 1 191 ? -5.661 15.905 -2.702 1.00 90.69 191 ASP A CA 1
ATOM 1436 C C . ASP A 1 191 ? -4.540 15.928 -1.663 1.00 90.69 191 ASP A C 1
ATOM 1438 O O . ASP A 1 191 ? -3.405 16.268 -2.011 1.00 90.69 191 ASP A O 1
ATOM 1442 N N . ASP A 1 192 ? -4.796 15.416 -0.457 1.00 91.88 192 ASP A N 1
ATOM 1443 C CA . ASP A 1 192 ? -3.744 15.168 0.537 1.00 91.88 192 ASP A CA 1
ATOM 1444 C C . ASP A 1 192 ? -2.682 14.191 0.003 1.00 91.88 192 ASP A C 1
ATOM 1446 O O . ASP A 1 192 ? -1.479 14.428 0.143 1.00 91.88 192 ASP A O 1
ATOM 1450 N N . LEU A 1 193 ? -3.099 13.124 -0.690 1.00 91.69 193 LEU A N 1
ATOM 1451 C CA . LEU A 1 193 ? -2.176 12.216 -1.369 1.00 91.69 193 LEU A CA 1
ATOM 1452 C C . LEU A 1 193 ? -1.307 12.966 -2.380 1.00 91.69 193 LEU A C 1
ATOM 1454 O O . LEU A 1 193 ? -0.092 12.782 -2.379 1.00 91.69 193 LEU A O 1
ATOM 1458 N N . LYS A 1 194 ? -1.884 13.820 -3.232 1.00 89.81 194 LYS A N 1
ATOM 1459 C CA . LYS A 1 194 ? -1.105 14.590 -4.218 1.00 89.81 194 LYS A CA 1
ATOM 1460 C C . LYS A 1 194 ? -0.077 15.500 -3.564 1.00 89.81 194 LYS A C 1
ATOM 1462 O O . LYS A 1 194 ? 1.056 15.573 -4.045 1.00 89.81 194 LYS A O 1
ATOM 1467 N N . GLU A 1 195 ? -0.457 16.166 -2.482 1.00 90.06 195 GLU A N 1
ATOM 1468 C CA . GLU A 1 195 ? 0.410 17.097 -1.765 1.00 90.06 195 GLU A CA 1
ATOM 1469 C C . GLU A 1 195 ? 1.542 16.365 -1.028 1.00 90.06 195 GLU A C 1
ATOM 1471 O O . GLU A 1 195 ? 2.711 16.753 -1.110 1.00 90.06 195 GLU A O 1
ATOM 1476 N N . ASN A 1 196 ? 1.220 15.252 -0.365 1.00 90.06 196 ASN A N 1
ATOM 1477 C CA . ASN A 1 196 ? 2.132 14.584 0.559 1.00 90.06 196 ASN A CA 1
ATOM 1478 C C . ASN A 1 196 ? 2.858 13.366 -0.021 1.00 90.06 196 ASN A C 1
ATOM 1480 O O . ASN A 1 196 ? 3.849 12.924 0.567 1.00 90.06 196 ASN A O 1
ATOM 1484 N N . PHE A 1 197 ? 2.458 12.825 -1.175 1.00 90.19 197 PHE A N 1
ATOM 1485 C CA . PHE A 1 197 ? 3.076 11.615 -1.734 1.00 90.19 197 PHE A CA 1
ATOM 1486 C C . PHE A 1 197 ? 4.595 11.754 -1.895 1.00 90.19 197 PHE A C 1
ATOM 1488 O O . PHE A 1 197 ? 5.354 10.852 -1.531 1.00 90.19 197 PHE A O 1
ATOM 1495 N N . PHE A 1 198 ? 5.075 12.909 -2.370 1.00 86.06 198 PHE A N 1
ATOM 1496 C CA . PHE A 1 198 ? 6.510 13.122 -2.560 1.00 86.06 198 PHE A CA 1
ATOM 1497 C C . PHE A 1 198 ? 7.313 13.111 -1.263 1.00 86.06 198 PHE A C 1
ATOM 1499 O O . PHE A 1 198 ? 8.491 12.755 -1.297 1.00 86.06 198 PHE A O 1
ATOM 1506 N N . LYS A 1 199 ? 6.716 13.461 -0.122 1.00 89.12 199 LYS A N 1
ATOM 1507 C CA . LYS A 1 199 ? 7.375 13.345 1.184 1.00 89.12 199 LYS A CA 1
ATOM 1508 C C . LYS A 1 199 ? 7.754 11.887 1.448 1.00 89.12 199 LYS A C 1
ATOM 1510 O O . LYS A 1 199 ? 8.923 11.604 1.700 1.00 89.12 199 LYS A O 1
ATOM 1515 N N . TYR A 1 200 ? 6.795 10.974 1.310 1.00 89.31 200 TYR A N 1
ATOM 1516 C CA . TYR A 1 200 ? 6.992 9.538 1.534 1.00 89.31 200 TYR A CA 1
ATOM 1517 C C . TYR A 1 200 ? 7.867 8.901 0.453 1.00 89.31 200 TYR A C 1
ATOM 1519 O O . TYR A 1 200 ? 8.797 8.153 0.747 1.00 89.31 200 TYR A O 1
ATOM 1527 N N . PHE A 1 201 ? 7.660 9.275 -0.807 1.00 86.44 201 PHE A N 1
ATOM 1528 C CA . PHE A 1 201 ? 8.505 8.821 -1.907 1.00 86.44 201 PHE A CA 1
ATOM 1529 C C . PHE A 1 201 ? 9.979 9.229 -1.722 1.00 86.44 201 PHE A C 1
ATOM 1531 O O . PHE A 1 201 ? 10.900 8.452 -1.983 1.00 86.44 201 PHE A O 1
ATOM 1538 N N . ASN A 1 202 ? 10.238 10.448 -1.240 1.00 83.94 202 ASN A N 1
ATOM 1539 C CA . ASN A 1 202 ? 11.600 10.913 -0.986 1.00 83.94 202 ASN A CA 1
ATOM 1540 C C . ASN A 1 202 ? 12.273 10.191 0.191 1.00 83.94 202 ASN A C 1
ATOM 1542 O O . ASN A 1 202 ? 13.500 10.099 0.187 1.00 83.94 202 ASN A O 1
ATOM 1546 N N . GLN A 1 203 ? 11.520 9.653 1.158 1.00 86.06 203 GLN A N 1
ATOM 1547 C CA . GLN A 1 203 ? 12.094 8.816 2.221 1.00 86.06 203 GLN A CA 1
ATOM 1548 C C . GLN A 1 203 ? 12.748 7.565 1.630 1.00 86.06 203 GLN A C 1
ATOM 1550 O O . GLN A 1 203 ? 13.913 7.305 1.922 1.00 86.06 203 GLN A O 1
ATOM 1555 N N . PHE A 1 204 ? 12.063 6.879 0.709 1.00 83.62 204 PHE A N 1
ATOM 1556 C CA . PHE A 1 204 ? 12.632 5.742 -0.021 1.00 83.62 204 PHE A CA 1
ATOM 1557 C C . PHE A 1 204 ? 13.902 6.123 -0.789 1.00 83.62 204 PHE A C 1
ATOM 1559 O O . PHE A 1 204 ? 14.925 5.444 -0.708 1.00 83.62 204 PHE A O 1
ATOM 1566 N N . LYS A 1 205 ? 13.864 7.245 -1.520 1.00 77.38 205 LYS A N 1
ATOM 1567 C CA . LYS A 1 205 ? 15.035 7.745 -2.257 1.00 77.38 205 LYS A CA 1
ATOM 1568 C C . LYS A 1 205 ? 16.236 7.941 -1.326 1.00 77.38 205 LYS A C 1
ATOM 1570 O O . LYS A 1 205 ? 17.343 7.537 -1.668 1.00 77.38 205 LYS A O 1
ATOM 1575 N N . ASN A 1 206 ? 16.019 8.557 -0.166 1.00 80.25 206 ASN A N 1
ATOM 1576 C CA . ASN A 1 206 ? 17.078 8.797 0.810 1.00 80.25 206 ASN A CA 1
ATOM 1577 C C . ASN A 1 206 ? 17.610 7.482 1.395 1.00 80.25 206 ASN A C 1
ATOM 1579 O O . ASN A 1 206 ? 18.816 7.345 1.570 1.00 80.25 206 ASN A O 1
ATOM 1583 N N . GLU A 1 207 ? 16.742 6.502 1.642 1.00 81.38 207 GLU A N 1
ATOM 1584 C CA . GLU A 1 207 ? 17.135 5.178 2.129 1.00 81.38 207 GLU A CA 1
ATOM 1585 C C . GLU A 1 207 ? 18.042 4.443 1.128 1.00 81.38 207 GLU A C 1
ATOM 1587 O O . GLU A 1 207 ? 19.097 3.936 1.506 1.00 81.38 207 GLU A O 1
ATOM 1592 N N . ILE A 1 208 ? 17.695 4.461 -0.164 1.00 76.88 208 ILE A N 1
ATOM 1593 C CA . ILE A 1 208 ? 18.522 3.880 -1.235 1.00 76.88 208 ILE A CA 1
ATOM 1594 C C . ILE A 1 208 ? 19.901 4.548 -1.298 1.00 76.88 208 ILE A C 1
ATOM 1596 O O . ILE A 1 208 ? 20.918 3.853 -1.348 1.00 76.88 208 ILE A O 1
ATOM 1600 N N . VAL A 1 209 ? 19.948 5.884 -1.274 1.00 75.69 209 VAL A N 1
ATOM 1601 C CA . VAL A 1 209 ? 21.211 6.642 -1.322 1.00 75.69 209 VAL A CA 1
ATOM 1602 C C . VAL A 1 209 ? 22.074 6.340 -0.097 1.00 75.69 209 VAL A C 1
ATOM 1604 O O . VAL A 1 209 ? 23.251 6.020 -0.242 1.00 75.69 209 VAL A O 1
ATOM 1607 N N . ASN A 1 210 ? 21.491 6.368 1.102 1.00 80.12 210 ASN A N 1
ATOM 1608 C CA . ASN A 1 210 ? 22.212 6.094 2.345 1.00 80.12 210 ASN A CA 1
ATOM 1609 C C . ASN A 1 210 ? 22.764 4.664 2.385 1.00 80.12 210 ASN A C 1
ATOM 1611 O O . ASN A 1 210 ? 23.910 4.453 2.779 1.00 80.12 210 ASN A O 1
ATOM 1615 N N . ASN A 1 211 ? 21.978 3.677 1.948 1.00 79.81 211 ASN A N 1
ATOM 1616 C CA . ASN A 1 211 ? 22.417 2.284 1.884 1.00 79.81 211 ASN A CA 1
ATOM 1617 C C . ASN A 1 211 ? 23.592 2.100 0.914 1.00 79.81 211 ASN A C 1
ATOM 1619 O O . ASN A 1 211 ? 24.529 1.361 1.225 1.00 79.81 211 ASN A O 1
ATOM 1623 N N . TYR A 1 212 ? 23.581 2.802 -0.221 1.00 74.56 212 TYR A N 1
ATOM 1624 C CA . TYR A 1 212 ? 24.696 2.794 -1.164 1.00 74.56 212 TYR A CA 1
ATOM 1625 C C . TYR A 1 212 ? 25.961 3.445 -0.595 1.00 74.56 212 TYR A C 1
ATOM 1627 O O . TYR A 1 212 ? 27.028 2.836 -0.652 1.00 74.56 212 TYR A O 1
ATOM 1635 N N . GLU A 1 213 ? 25.859 4.640 -0.006 1.00 78.12 213 GLU A N 1
ATOM 1636 C CA . GLU A 1 213 ? 27.014 5.318 0.603 1.00 78.12 213 GLU A CA 1
ATOM 1637 C C . GLU A 1 213 ? 27.618 4.477 1.737 1.00 78.12 213 GLU A C 1
ATOM 1639 O O . GLU A 1 213 ? 28.835 4.317 1.821 1.00 78.12 213 GLU A O 1
ATOM 1644 N N . ASN A 1 214 ? 26.781 3.836 2.557 1.00 77.31 214 ASN A N 1
ATOM 1645 C CA . ASN A 1 214 ? 27.236 2.902 3.586 1.00 77.31 214 ASN A CA 1
ATOM 1646 C C . ASN A 1 214 ? 27.957 1.682 2.993 1.00 77.31 214 ASN A C 1
ATOM 1648 O O . ASN A 1 214 ? 28.997 1.274 3.512 1.00 77.31 214 ASN A O 1
ATOM 1652 N N . TYR A 1 215 ? 27.439 1.100 1.907 1.00 77.00 215 TYR A N 1
ATOM 1653 C CA . TYR A 1 215 ? 28.099 -0.003 1.203 1.00 77.00 215 TYR A CA 1
ATOM 1654 C C . TYR A 1 215 ? 29.456 0.428 0.634 1.00 77.00 215 TYR A C 1
ATOM 1656 O O . TYR A 1 215 ? 30.463 -0.241 0.867 1.00 77.00 215 TYR A O 1
ATOM 1664 N N . LYS A 1 216 ? 29.505 1.571 -0.055 1.00 76.75 216 LYS A N 1
ATOM 1665 C CA . LYS A 1 216 ? 30.731 2.134 -0.626 1.00 76.75 216 LYS A CA 1
ATOM 1666 C C . LYS A 1 216 ? 31.771 2.432 0.453 1.00 76.75 216 LYS A C 1
ATOM 1668 O O . LYS A 1 216 ? 32.922 2.060 0.288 1.00 76.75 216 LYS A O 1
ATOM 1673 N N . ASN A 1 217 ? 31.378 3.017 1.580 1.00 78.75 217 ASN A N 1
ATOM 1674 C CA . ASN A 1 217 ? 32.295 3.292 2.690 1.00 78.75 217 ASN A CA 1
ATOM 1675 C C . ASN A 1 217 ? 32.807 2.012 3.370 1.00 78.75 217 ASN A C 1
ATOM 1677 O O . ASN A 1 217 ? 33.915 1.995 3.901 1.00 78.75 217 ASN A O 1
ATOM 1681 N N . LYS A 1 218 ? 32.011 0.936 3.365 1.00 76.94 218 LYS A N 1
ATOM 1682 C CA . LYS A 1 218 ? 32.358 -0.341 4.004 1.00 76.94 218 LYS A CA 1
ATOM 1683 C C . LYS A 1 218 ? 33.192 -1.266 3.112 1.00 76.94 218 LYS A C 1
ATOM 1685 O O . LYS A 1 218 ? 33.991 -2.039 3.636 1.00 76.94 218 LYS A O 1
ATOM 1690 N N . PHE A 1 219 ? 33.000 -1.213 1.794 1.00 73.81 219 PHE A N 1
ATOM 1691 C CA . PHE A 1 219 ? 33.568 -2.182 0.846 1.00 73.81 219 PHE A CA 1
ATOM 1692 C C . PHE A 1 219 ? 34.287 -1.558 -0.356 1.00 73.81 219 PHE A C 1
ATOM 1694 O O . PHE A 1 219 ? 34.939 -2.279 -1.107 1.00 73.81 219 PHE A O 1
ATOM 1701 N N . GLY A 1 220 ? 34.190 -0.244 -0.552 1.00 58.41 220 GLY A N 1
ATOM 1702 C CA . GLY A 1 220 ? 34.895 0.482 -1.603 1.00 58.41 220 GLY A CA 1
ATOM 1703 C C . GLY A 1 220 ? 36.362 0.695 -1.240 1.00 58.41 220 GLY A C 1
ATOM 1704 O O . GLY A 1 220 ? 36.707 1.682 -0.593 1.00 58.41 220 GLY A O 1
ATOM 1705 N N . LYS A 1 221 ? 37.212 -0.241 -1.666 1.00 52.00 221 LYS A N 1
ATOM 1706 C CA . LYS A 1 221 ? 38.584 0.055 -2.091 1.00 52.00 221 LYS A CA 1
ATOM 1707 C C . LYS A 1 221 ? 38.591 0.260 -3.598 1.00 52.00 221 LYS A C 1
ATOM 1709 O O . LYS A 1 221 ? 37.859 -0.497 -4.274 1.00 52.00 221 LYS A O 1
#

Radius of gyration: 23.02 Å; chains: 1; bounding box: 77×31×61 Å

InterPro domains:
  IPR021147 Protein of unknown function DUF697 [PF05128] (61-184)

Foldseek 3Di:
DPDDPDDWDWDDQWDWDDPDDVDIDTDHTDGPVVVVVVVVVVDDPVVVVVVLVVLLVVLVVLLVVLLVVLLVLLLVLLQVQLVVLLDQDDPQPDPVLLVSLLVSQLVSCVSLVADAPPDDSSRLSVLLDVLLHDVVLVVQLVVQPVLDDDDPSNSRSNSRSLSSSLSSQLVSVVQSVQADSVPSHRHDDSVCCSVCSVVRSVVSVVVSVVVSVVCCVVPPD

Organism: NCBI:txid3239304

Sequence (221 aa):
MKKARAIVRVRSVEELIEIDEGERVVLKPKGAEELLRETYKYVSEGKQNAIKKAQIVILKDRLEAMAKEANDATNKYAFLAAGIGATPLPFADSIALAALQTKLIIDINTIYRVNSGTHTFTDIAAAIISITGVAQVGKLAANLLKVVPGIGWAANGTIAGSITKGIGFGYSEYLKNNVNTETGEINLDLDDLKENFFKYFNQFKNEIVNNYENYKNKFGK

pLDDT: mean 85.41, std 10.66, range [46.97, 98.25]